Protein AF-A0A354HQ55-F1 (afdb_monomer)

Secondary structure (DSSP, 8-state):
-HHHHHHHHHTHHHHHHHHHHHHHHHHHT--HHHHHHHHHHHHHHHHHHHHHHHHHHHTT--HHHHHHHHHHHHHHHHHHHHHTT--HHHHHHHHHHHHHHHHHHHHHHHHHHHHHSTT-HHHHHHHHHHHHHHHHHIIIIIIBTTTB----TTTB-TTSSSB-S----TTTTTTTTTTS-HHHHHHHHHHHHHHHHHHHHHHHHHTT----HHHHHHHHHHHHHHHHTTSHHHHHHHT-SEEEHHHHHHHHHHHHHHHHHHHHHHHHHTT-S---THHHHHHHHHHHHHHHHHTSHHHHHHHTT-EEEHHHHHHHHHHHT-

pLDDT: mean 75.7, std 9.2, range [49.16, 93.88]

Solvent-accessible surface area (backbone atoms only — not comparable to full-atom values): 17220 Å² total; per-residue (Å²): 113,68,71,59,53,50,54,48,64,75,38,42,67,60,52,51,50,51,50,50,52,52,51,50,47,62,74,64,70,58,57,68,46,57,55,50,32,55,48,52,56,48,48,43,57,51,49,38,54,55,57,61,40,47,56,44,41,76,74,73,40,62,63,75,48,59,51,50,53,44,48,51,25,38,51,56,21,45,50,54,29,53,73,74,64,44,40,36,57,64,21,49,51,52,22,49,62,51,14,50,61,49,27,51,52,52,49,50,54,48,54,58,48,40,73,73,35,72,96,44,42,71,60,54,39,53,53,48,45,55,50,52,50,51,52,49,49,48,45,41,43,52,36,31,31,61,75,44,86,63,90,48,83,82,51,35,34,95,83,51,48,10,49,46,97,66,73,84,37,77,93,34,54,62,58,24,61,39,60,38,35,42,42,60,54,54,52,50,51,41,49,49,54,38,50,53,35,50,51,51,50,53,53,24,64,75,66,71,46,88,71,60,71,65,50,58,53,49,52,59,46,34,60,53,55,55,56,52,51,68,40,66,76,49,32,61,64,30,56,38,23,50,40,38,40,45,60,52,51,53,50,51,38,48,49,50,43,52,52,40,51,48,51,54,52,54,43,66,73,65,66,61,92,86,70,73,67,62,62,51,51,50,54,40,52,50,35,52,50,52,58,58,56,48,71,38,68,77,50,32,57,35,26,74,59,22,58,41,42,46,40,50,51,52,54,38,54,55,61,74,70,109

Radius of gyration: 25.46 Å; Cα contacts (8 Å, |Δi|>4): 274; chains: 1; bounding box: 72×55×58 Å

Sequence (322 aa):
MHKLKELVLNNKVVLLFGLLCIAAIYTAQNPLTFVAGELFTRIGRNGFMVLALLIPVLAGMGLNFGIVIGAIAAQIAVFWTVYWGYTGSEGFLLCLLLSTPIAIFFGWLVGRMFNKMKGAEMIAGLVLGYFADGLYQLFFLYIIGGIIPVYNERLIISGGIGVKNTIDLTGNLKYSLDNVPMLHIVKIVLAVLAVVSLIKIILGVVKKNPLGHRSWIVLGAAPIAYALTFVPAIKEYLSSDRLLLLHAVLSGLGAVIVWQSWLIVSNKIRRRKEYSLIRPLVYMAIAVGGCLLTYIKPVEKILLYVKIPVTTYLCIVALCLF

Foldseek 3Di:
DVVVVVVCVVCVVVVVVVVVVVVCCVVVVDPPLVVLQVVQQCCLVVLLLVLVLVVCVVVVADSLQLCLQLVLLLVVLLVVLVLVPAAALRSVVSSVVRSVVSSVVVVVVLVVVLVVVPPCNVVVSVVVSVVSVVVSQCCAQACDQPVPQRDDPQFADPVSGGGDPDRDCVRGYVCSLLQDQQLVVLLVVLVVLLVVLVVVVVVCVVVVNDDPPVSVVSNVVSVVVVVVCPPPVNVVQRRDQWHQLLVVLLVVLVVLLVVLVCVVVVCVVVVDPDDDNVVSVVSNVVSVVSVVVCPDVVNVVSSRSHTHRVSSVVSSVVSVVD

Structure (mmCIF, N/CA/C/O backbone):
data_AF-A0A354HQ55-F1
#
_entry.id   AF-A0A354HQ55-F1
#
loop_
_atom_site.group_PDB
_atom_site.id
_atom_site.type_symbol
_atom_site.label_atom_id
_atom_site.label_alt_id
_atom_site.label_comp_id
_atom_site.label_asym_id
_atom_site.label_entity_id
_atom_site.label_seq_id
_atom_site.pdbx_PDB_ins_code
_atom_site.Cartn_x
_atom_site.Cartn_y
_atom_site.Cartn_z
_atom_site.occupancy
_atom_site.B_iso_or_equiv
_atom_site.auth_seq_id
_atom_site.auth_comp_id
_atom_site.auth_asym_id
_atom_site.auth_atom_id
_atom_site.pdbx_PDB_model_num
ATOM 1 N N . MET A 1 1 ? 42.337 -6.583 19.547 1.00 55.41 1 MET A N 1
ATOM 2 C CA . MET A 1 1 ? 41.324 -6.660 20.628 1.00 55.41 1 MET A CA 1
ATOM 3 C C . MET A 1 1 ? 40.625 -5.327 20.917 1.00 55.41 1 MET A C 1
ATOM 5 O O . MET A 1 1 ? 39.422 -5.343 21.134 1.00 55.41 1 MET A O 1
ATOM 9 N N . HIS A 1 2 ? 41.322 -4.181 20.854 1.00 60.34 2 HIS A N 1
ATOM 10 C CA . HIS A 1 2 ? 40.736 -2.853 21.115 1.00 60.34 2 HIS A CA 1
ATOM 11 C C . HIS A 1 2 ? 39.592 -2.474 20.151 1.00 60.34 2 HIS A C 1
ATOM 13 O O . HIS A 1 2 ? 38.488 -2.194 20.600 1.00 60.34 2 HIS A O 1
ATOM 19 N N . LYS A 1 3 ? 39.802 -2.619 18.831 1.00 68.94 3 LYS A N 1
ATOM 20 C CA . LYS A 1 3 ? 38.778 -2.339 17.800 1.00 68.94 3 LYS A CA 1
ATOM 21 C C . LYS A 1 3 ? 37.499 -3.176 17.937 1.00 68.94 3 LYS A C 1
ATOM 23 O O . LYS A 1 3 ? 36.424 -2.713 17.588 1.00 68.94 3 LYS A O 1
ATOM 28 N N . LEU A 1 4 ? 37.606 -4.409 18.439 1.00 69.50 4 LEU A N 1
ATOM 29 C CA . LEU A 1 4 ? 36.466 -5.323 18.576 1.00 69.50 4 LEU A CA 1
ATOM 30 C C . LEU A 1 4 ? 35.615 -4.961 19.803 1.00 69.50 4 LEU A C 1
ATOM 32 O O . LEU A 1 4 ? 34.392 -4.946 19.716 1.00 69.50 4 LEU A O 1
ATOM 36 N N . LYS A 1 5 ? 36.261 -4.575 20.914 1.00 68.94 5 LYS A N 1
ATOM 37 C CA . LYS A 1 5 ? 35.583 -4.004 22.090 1.00 68.94 5 LYS A CA 1
ATOM 38 C C . LYS A 1 5 ? 34.894 -2.678 21.765 1.00 68.94 5 LYS A C 1
ATOM 40 O O . LYS A 1 5 ? 33.766 -2.466 22.189 1.00 68.94 5 LYS A O 1
ATOM 45 N N . GLU A 1 6 ? 35.548 -1.820 20.994 1.00 73.12 6 GLU A N 1
ATOM 46 C CA . GLU A 1 6 ? 35.025 -0.509 20.597 1.00 73.12 6 GLU A CA 1
ATOM 47 C C . GLU A 1 6 ? 33.812 -0.633 19.658 1.00 73.12 6 GLU A C 1
ATOM 49 O O . GLU A 1 6 ? 32.803 0.041 19.848 1.00 73.12 6 GLU A O 1
ATOM 54 N N . LEU A 1 7 ? 33.845 -1.585 18.718 1.00 72.19 7 LEU A N 1
ATOM 55 C CA . LEU A 1 7 ? 32.720 -1.880 17.826 1.00 72.19 7 LEU A CA 1
ATOM 56 C C . LEU A 1 7 ? 31.513 -2.477 18.575 1.00 72.19 7 LEU A C 1
ATOM 58 O O . LEU A 1 7 ? 30.370 -2.138 18.269 1.00 72.19 7 LEU A O 1
ATOM 62 N N . VAL A 1 8 ? 31.756 -3.313 19.591 1.00 73.75 8 VAL A N 1
ATOM 63 C CA . VAL A 1 8 ? 30.708 -3.865 20.470 1.00 73.75 8 VAL A CA 1
ATOM 64 C C . VAL A 1 8 ? 30.106 -2.789 21.381 1.00 73.75 8 VAL A C 1
ATOM 66 O O . VAL A 1 8 ? 28.888 -2.732 21.533 1.00 73.75 8 VAL A O 1
ATOM 69 N N . LEU A 1 9 ? 30.931 -1.909 21.956 1.00 74.00 9 LEU A N 1
ATOM 70 C CA . LEU A 1 9 ? 30.471 -0.825 22.833 1.00 74.00 9 LEU A CA 1
ATOM 71 C C . LEU A 1 9 ? 29.677 0.243 22.069 1.00 74.00 9 LEU A C 1
ATOM 73 O O . LEU A 1 9 ? 28.644 0.696 22.567 1.00 74.00 9 LEU A O 1
ATOM 77 N N . ASN A 1 10 ? 30.101 0.584 20.848 1.00 82.44 10 ASN A N 1
ATOM 78 C CA . ASN A 1 10 ? 29.403 1.553 20.000 1.00 82.44 10 ASN A CA 1
ATOM 79 C C . ASN A 1 10 ? 28.055 1.019 19.491 1.00 82.44 10 ASN A C 1
ATOM 81 O O . ASN A 1 10 ? 27.097 1.779 19.388 1.00 82.44 10 ASN A O 1
ATOM 85 N N . ASN A 1 11 ? 27.941 -0.294 19.257 1.00 86.62 11 ASN A N 1
ATOM 86 C CA . ASN A 1 11 ? 26.713 -0.929 18.762 1.00 86.62 11 ASN A CA 1
ATOM 87 C C . ASN A 1 11 ? 25.933 -1.696 19.842 1.00 86.62 11 ASN A C 1
ATOM 89 O O . ASN A 1 11 ? 25.118 -2.563 19.519 1.00 86.62 11 ASN A O 1
ATOM 93 N N . LYS A 1 12 ? 26.140 -1.371 21.124 1.00 86.50 12 LYS A N 1
ATOM 94 C CA . LYS A 1 12 ? 25.539 -2.090 22.262 1.00 86.50 12 LYS A CA 1
ATOM 95 C C . LYS A 1 12 ? 24.018 -2.250 22.163 1.00 86.50 12 LYS A C 1
ATOM 97 O O . LYS A 1 12 ? 23.502 -3.317 22.469 1.00 86.50 12 LYS A O 1
ATOM 102 N N . VAL A 1 13 ? 23.307 -1.222 21.690 1.00 86.62 13 VAL A N 1
ATOM 103 C CA . VAL A 1 13 ? 21.840 -1.243 21.556 1.00 86.62 13 VAL A CA 1
ATOM 104 C C . VAL A 1 13 ? 21.407 -2.203 20.450 1.00 86.62 13 VAL A C 1
ATOM 106 O O . VAL A 1 13 ? 20.494 -2.995 20.652 1.00 86.62 13 VAL A O 1
ATOM 109 N N . VAL A 1 14 ? 22.094 -2.183 19.306 1.00 87.56 14 VAL A N 1
ATOM 110 C CA . VAL A 1 14 ? 21.804 -3.074 18.172 1.00 87.56 14 VAL A CA 1
ATOM 111 C C . VAL A 1 14 ? 22.096 -4.526 18.544 1.00 87.56 14 VAL A C 1
ATOM 113 O O . VAL A 1 14 ? 21.302 -5.410 18.236 1.00 87.56 14 VAL A O 1
ATOM 116 N N . LEU A 1 15 ? 23.201 -4.774 19.253 1.00 85.50 15 LEU A N 1
ATOM 117 C CA . LEU A 1 15 ? 23.556 -6.106 19.743 1.00 85.50 15 LEU A CA 1
ATOM 118 C C . LEU A 1 15 ? 22.556 -6.625 20.779 1.00 85.50 15 LEU A C 1
ATOM 120 O O . LEU A 1 15 ? 22.123 -7.770 20.672 1.00 85.50 15 LEU A O 1
ATOM 124 N N . LEU A 1 16 ? 22.153 -5.786 21.739 1.00 89.12 16 LEU A N 1
ATOM 125 C CA . LEU A 1 16 ? 21.125 -6.129 22.725 1.00 89.12 16 LEU A CA 1
ATOM 126 C C . LEU A 1 16 ? 19.795 -6.458 22.036 1.00 89.12 16 LEU A C 1
ATOM 128 O O . LEU A 1 16 ? 19.179 -7.475 22.342 1.00 89.12 16 LEU A O 1
ATOM 132 N N . PHE A 1 17 ? 19.375 -5.626 21.080 1.00 89.06 17 PHE A N 1
ATOM 133 C CA . PHE A 1 17 ? 18.141 -5.838 20.330 1.00 89.06 17 PHE A CA 1
ATOM 134 C C . PHE A 1 17 ? 18.204 -7.120 19.493 1.00 89.06 17 PHE A C 1
ATOM 136 O O . PHE A 1 17 ? 17.270 -7.915 19.518 1.00 89.06 17 PHE A O 1
ATOM 143 N N . GLY A 1 18 ? 19.330 -7.376 18.821 1.00 87.44 18 GLY A N 1
ATOM 144 C CA . GLY A 1 18 ? 19.558 -8.616 18.079 1.00 87.44 18 GLY A CA 1
ATOM 145 C C . GLY A 1 18 ? 19.493 -9.857 18.972 1.00 87.44 18 GLY A C 1
ATOM 146 O O . GLY A 1 18 ? 18.817 -10.825 18.625 1.00 87.44 18 GLY A O 1
ATOM 147 N N . LEU A 1 19 ? 20.124 -9.812 20.149 1.00 88.94 19 LEU A N 1
ATOM 148 C CA . LEU A 1 19 ? 20.050 -10.885 21.147 1.00 88.94 19 LEU A CA 1
ATOM 149 C C . LEU A 1 19 ? 18.621 -11.111 21.643 1.00 88.94 19 LEU A C 1
ATOM 151 O O . LEU A 1 19 ? 18.179 -12.257 21.703 1.00 88.94 19 LEU A O 1
ATOM 155 N N . LEU A 1 20 ? 17.885 -10.039 21.945 1.00 89.50 20 LEU A N 1
ATOM 156 C CA . LEU A 1 20 ? 16.481 -10.121 22.348 1.00 89.50 20 LEU A CA 1
ATOM 157 C C . LEU A 1 20 ? 15.607 -10.726 21.248 1.00 89.50 20 LEU A C 1
ATOM 159 O O . LEU A 1 20 ? 14.769 -11.569 21.549 1.00 89.50 20 LEU A O 1
ATOM 163 N N . CYS A 1 21 ? 15.818 -10.361 19.981 1.00 85.75 21 CYS A N 1
ATOM 164 C CA . CYS A 1 21 ? 15.100 -10.967 18.862 1.00 85.75 21 CYS A CA 1
ATOM 165 C C . CYS A 1 21 ? 15.385 -12.469 18.750 1.00 85.75 21 CYS A C 1
ATOM 167 O O . CYS A 1 21 ? 14.449 -13.250 18.595 1.00 85.75 2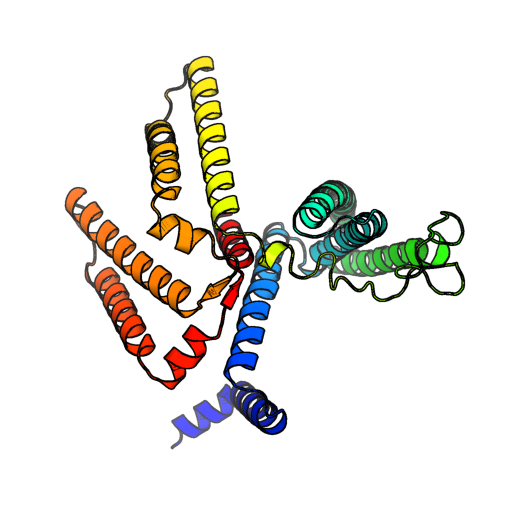1 CYS A O 1
ATOM 169 N N . ILE A 1 22 ? 16.650 -12.887 18.860 1.00 86.56 22 ILE A N 1
ATOM 170 C CA . ILE A 1 22 ? 17.028 -14.309 18.804 1.00 86.56 22 ILE A CA 1
ATOM 171 C C . ILE A 1 22 ? 16.404 -15.074 19.977 1.00 86.56 22 ILE A C 1
ATOM 173 O O . ILE A 1 22 ? 15.790 -16.120 19.765 1.00 86.56 22 ILE A O 1
ATOM 177 N N . ALA A 1 23 ? 16.501 -14.534 21.194 1.00 87.00 23 ALA A N 1
ATOM 178 C CA . ALA A 1 23 ? 15.904 -15.131 22.385 1.00 87.00 23 ALA A CA 1
ATOM 179 C C . ALA A 1 23 ? 14.374 -15.221 22.270 1.00 87.00 23 ALA A C 1
ATOM 181 O O . ALA A 1 23 ? 13.798 -16.260 22.573 1.00 87.00 23 ALA A O 1
ATOM 182 N N . ALA A 1 24 ? 13.710 -14.176 21.770 1.00 85.25 24 ALA A N 1
ATOM 183 C CA . ALA A 1 24 ? 12.266 -14.169 21.561 1.00 85.25 24 ALA A CA 1
ATOM 184 C C . ALA A 1 24 ? 11.827 -15.204 20.515 1.00 85.25 24 ALA A C 1
ATOM 186 O O . ALA A 1 24 ? 10.841 -15.902 20.735 1.00 85.25 24 ALA A O 1
ATOM 187 N N . ILE A 1 25 ? 12.561 -15.343 19.404 1.00 84.00 25 ILE A N 1
ATOM 188 C CA . ILE A 1 25 ? 12.272 -16.357 18.377 1.00 84.00 25 ILE A CA 1
ATOM 189 C C . ILE A 1 25 ? 12.441 -17.764 18.957 1.00 84.00 25 ILE A C 1
ATOM 191 O O . ILE A 1 25 ? 11.588 -18.622 18.734 1.00 84.00 25 ILE A O 1
ATOM 195 N N . TYR A 1 26 ? 13.505 -17.985 19.732 1.00 83.94 26 TYR A N 1
ATOM 196 C CA . TYR A 1 26 ? 13.766 -19.267 20.379 1.00 83.94 26 TYR A CA 1
ATOM 197 C C . TYR A 1 26 ? 12.672 -19.634 21.393 1.00 83.94 26 TYR A C 1
ATOM 199 O O . TYR A 1 26 ? 12.140 -20.743 21.356 1.00 83.94 26 TYR A O 1
ATOM 207 N N . THR A 1 27 ? 12.272 -18.697 22.254 1.00 86.38 27 THR A N 1
ATOM 208 C CA . THR A 1 27 ? 11.220 -18.922 23.258 1.00 86.38 27 THR A CA 1
ATOM 209 C C . THR A 1 27 ? 9.838 -19.084 22.624 1.00 86.38 27 THR A C 1
ATOM 211 O O . THR A 1 27 ? 9.041 -19.887 23.098 1.00 86.38 27 THR A O 1
ATOM 214 N N . ALA A 1 28 ? 9.547 -18.366 21.534 1.00 80.88 28 ALA A N 1
ATOM 215 C CA . ALA A 1 28 ? 8.254 -18.438 20.855 1.00 80.88 28 ALA A CA 1
ATOM 216 C C . ALA A 1 28 ? 8.047 -19.728 20.039 1.00 80.88 28 ALA A C 1
ATOM 218 O O . ALA A 1 28 ? 6.927 -19.964 19.597 1.00 80.88 28 ALA A O 1
ATOM 219 N N . GLN A 1 29 ? 9.100 -20.531 19.803 1.00 80.94 29 GLN A N 1
ATOM 220 C CA . GLN A 1 29 ? 9.064 -21.787 19.026 1.00 80.94 29 GLN A CA 1
ATOM 221 C C . GLN A 1 29 ? 8.439 -21.649 17.620 1.00 80.94 29 GLN A C 1
ATOM 223 O O . GLN A 1 29 ? 8.059 -22.629 16.982 1.00 80.94 29 GLN A O 1
ATOM 228 N N . ASN A 1 30 ? 8.350 -20.421 17.106 1.00 75.38 30 ASN A N 1
ATOM 229 C CA . ASN A 1 30 ? 7.764 -20.148 15.805 1.00 75.38 30 ASN A CA 1
ATOM 230 C C . ASN A 1 30 ? 8.772 -20.476 14.697 1.00 75.38 30 ASN A C 1
ATOM 232 O O . ASN A 1 30 ? 9.950 -20.119 14.810 1.00 75.38 30 ASN A O 1
ATOM 236 N N . PRO A 1 31 ? 8.340 -21.089 13.582 1.00 80.38 31 PRO A N 1
ATOM 237 C CA . PRO A 1 31 ? 9.239 -21.349 12.471 1.00 80.38 31 PRO A CA 1
ATOM 238 C C . PRO A 1 31 ? 9.770 -20.026 11.902 1.00 80.38 31 PRO A C 1
ATOM 240 O O . PRO A 1 31 ? 9.014 -19.083 11.664 1.00 80.38 31 PRO A O 1
ATOM 243 N N . LEU A 1 32 ? 11.078 -19.965 11.627 1.00 76.25 32 LEU A N 1
ATOM 244 C CA . LEU A 1 32 ? 11.748 -18.788 11.043 1.00 76.25 32 LEU A CA 1
ATOM 245 C C . LEU A 1 32 ? 11.065 -18.290 9.759 1.00 76.25 32 LEU A C 1
ATOM 247 O O . LEU A 1 32 ? 11.059 -17.095 9.476 1.00 76.25 32 LEU A O 1
ATOM 251 N N . THR A 1 33 ? 10.449 -19.198 9.003 1.00 76.62 33 THR A N 1
ATOM 252 C CA . THR A 1 33 ? 9.692 -18.882 7.791 1.00 76.62 33 THR A CA 1
ATOM 253 C C . THR A 1 33 ? 8.420 -18.072 8.075 1.00 76.62 33 THR A C 1
ATOM 255 O O . THR A 1 33 ? 8.079 -17.184 7.294 1.00 76.62 33 THR A O 1
ATOM 258 N N . PHE A 1 34 ? 7.749 -18.309 9.209 1.00 76.75 34 PHE A N 1
ATOM 259 C CA . PHE A 1 34 ? 6.598 -17.519 9.658 1.00 76.75 34 PHE A CA 1
ATOM 260 C C . PHE A 1 34 ? 7.025 -16.120 10.110 1.00 76.75 34 PHE A C 1
ATOM 262 O O . PHE A 1 34 ? 6.438 -15.129 9.678 1.00 76.75 34 PHE A O 1
ATOM 269 N N . VAL A 1 35 ? 8.094 -16.035 10.910 1.00 79.88 35 VAL A N 1
ATOM 270 C CA . VAL A 1 35 ? 8.649 -14.752 11.374 1.00 79.88 35 VAL A CA 1
ATOM 271 C C . VAL A 1 35 ? 9.071 -13.891 10.184 1.00 79.88 35 VAL A C 1
ATOM 273 O O . VAL A 1 35 ? 8.701 -12.722 10.113 1.00 79.88 35 VAL A O 1
ATOM 276 N N . ALA A 1 36 ? 9.781 -14.470 9.211 1.00 77.25 36 ALA A N 1
ATOM 277 C CA . ALA A 1 36 ? 10.144 -13.773 7.982 1.00 77.25 36 ALA A CA 1
ATOM 278 C C . ALA A 1 36 ? 8.903 -13.280 7.218 1.00 77.25 36 ALA A C 1
ATOM 280 O O . ALA A 1 36 ? 8.867 -12.123 6.805 1.00 77.25 36 ALA A O 1
ATOM 281 N N . GLY A 1 37 ? 7.864 -14.111 7.082 1.00 77.56 37 GLY A N 1
ATOM 282 C CA . GLY A 1 37 ? 6.614 -13.726 6.421 1.00 77.56 37 GLY A CA 1
ATOM 283 C C . GLY A 1 37 ? 5.950 -12.498 7.050 1.00 77.56 37 GLY A C 1
ATOM 284 O O . GLY A 1 37 ? 5.644 -11.535 6.348 1.00 77.56 37 GLY A O 1
ATOM 285 N N . GLU A 1 38 ? 5.792 -12.499 8.373 1.00 80.38 38 GLU A N 1
ATOM 286 C CA . GLU A 1 38 ? 5.254 -11.360 9.129 1.00 80.38 38 GLU A CA 1
ATOM 287 C C . GLU A 1 38 ? 6.144 -10.113 9.042 1.00 80.38 38 GLU A C 1
ATOM 289 O O . GLU A 1 38 ? 5.641 -8.992 8.956 1.00 80.38 38 GLU A O 1
ATOM 294 N N . LEU A 1 39 ? 7.469 -10.278 9.037 1.00 83.25 39 LEU A N 1
ATOM 295 C CA . LEU A 1 39 ? 8.391 -9.154 8.883 1.00 83.25 39 LEU A CA 1
ATOM 296 C C . LEU A 1 39 ? 8.223 -8.477 7.520 1.00 83.25 39 LEU A C 1
ATOM 298 O O . LEU A 1 39 ? 8.099 -7.254 7.467 1.00 83.25 39 LEU A O 1
ATOM 302 N N . PHE A 1 40 ? 8.168 -9.241 6.425 1.00 79.44 40 PHE A N 1
ATOM 303 C CA . PHE A 1 40 ? 8.015 -8.666 5.086 1.00 79.44 40 PHE A CA 1
ATOM 304 C C . PHE A 1 40 ? 6.656 -7.981 4.893 1.00 79.44 40 PHE A C 1
ATOM 306 O O . PHE A 1 40 ? 6.611 -6.868 4.369 1.00 79.44 40 PHE A O 1
ATOM 313 N N . THR A 1 41 ? 5.555 -8.566 5.376 1.00 77.19 41 THR A N 1
ATOM 314 C CA . THR A 1 41 ? 4.237 -7.905 5.298 1.00 77.19 41 THR A CA 1
ATOM 315 C C . THR A 1 41 ? 4.200 -6.604 6.106 1.00 77.19 41 THR A C 1
ATOM 317 O O . THR A 1 41 ? 3.647 -5.600 5.646 1.00 77.19 41 THR A O 1
ATOM 320 N N . ARG A 1 42 ? 4.843 -6.570 7.281 1.00 82.19 42 ARG A N 1
ATOM 321 C CA . ARG A 1 42 ? 4.964 -5.357 8.108 1.00 82.19 42 ARG A CA 1
ATOM 322 C C . ARG A 1 42 ? 5.853 -4.301 7.471 1.00 82.19 42 ARG A C 1
ATOM 324 O O . ARG A 1 42 ? 5.486 -3.131 7.503 1.00 82.19 42 ARG A O 1
ATOM 331 N N . ILE A 1 43 ? 6.978 -4.691 6.872 1.00 83.38 43 ILE A N 1
ATOM 332 C CA . ILE A 1 43 ? 7.855 -3.767 6.139 1.00 83.38 43 ILE A CA 1
ATOM 333 C C . ILE A 1 43 ? 7.094 -3.123 4.981 1.00 83.38 43 ILE A C 1
ATOM 335 O O . ILE A 1 43 ? 7.176 -1.909 4.824 1.00 83.38 43 ILE A O 1
ATOM 339 N N . GLY A 1 44 ? 6.313 -3.892 4.215 1.00 78.69 44 GLY A N 1
ATOM 340 C CA . GLY A 1 44 ? 5.470 -3.335 3.155 1.00 78.69 44 GLY A CA 1
ATOM 341 C C . GLY A 1 44 ? 4.466 -2.308 3.693 1.00 78.69 44 GLY A C 1
ATOM 342 O O . GLY A 1 44 ? 4.450 -1.156 3.264 1.00 78.69 44 GLY A O 1
ATOM 343 N N . ARG A 1 45 ? 3.664 -2.686 4.694 1.00 80.00 45 ARG A N 1
ATOM 344 C CA . ARG A 1 45 ? 2.629 -1.799 5.258 1.00 80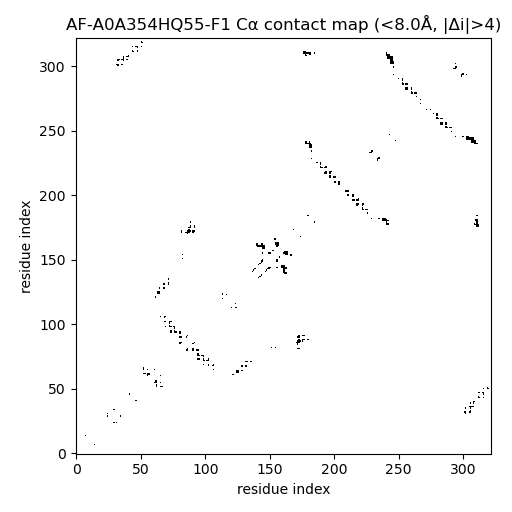.00 45 ARG A CA 1
ATOM 345 C C . ARG A 1 45 ? 3.204 -0.542 5.920 1.00 80.00 45 ARG A C 1
ATO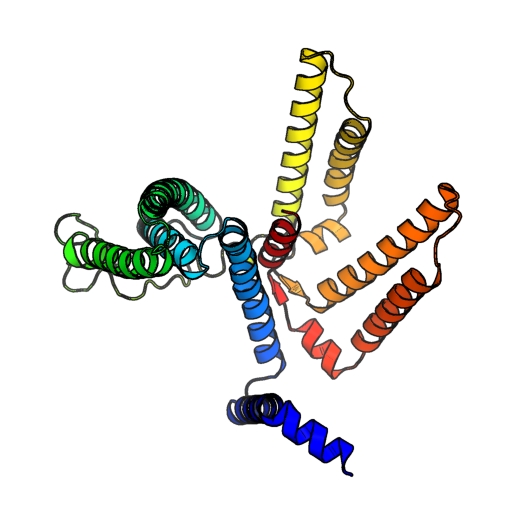M 347 O O . ARG A 1 45 ? 2.735 0.561 5.650 1.00 80.00 45 ARG A O 1
ATOM 354 N N . ASN A 1 46 ? 4.226 -0.699 6.760 1.00 86.06 46 ASN A N 1
ATOM 355 C CA . ASN A 1 46 ? 4.851 0.420 7.466 1.00 86.06 46 ASN A CA 1
ATOM 356 C C . ASN A 1 46 ? 5.687 1.280 6.516 1.00 86.06 46 ASN A C 1
ATOM 358 O O . ASN A 1 46 ? 5.681 2.498 6.640 1.00 86.06 46 ASN A O 1
ATOM 362 N N . GLY A 1 47 ? 6.367 0.669 5.543 1.00 84.94 47 GLY A N 1
ATOM 363 C CA . GLY A 1 47 ? 7.116 1.387 4.515 1.00 84.94 47 GLY A CA 1
ATOM 364 C C . GLY A 1 47 ? 6.208 2.286 3.680 1.00 84.94 47 GLY A C 1
ATOM 365 O O . GLY A 1 47 ? 6.524 3.457 3.492 1.00 84.94 47 GLY A O 1
ATOM 366 N N . PHE A 1 48 ? 5.041 1.782 3.264 1.00 84.38 48 PHE A N 1
ATOM 367 C CA . PHE A 1 48 ? 4.035 2.595 2.575 1.00 84.38 48 PHE A CA 1
ATOM 368 C C . PHE A 1 48 ? 3.573 3.783 3.429 1.00 84.38 48 PHE A C 1
ATOM 370 O O . PHE A 1 48 ? 3.565 4.914 2.947 1.00 84.38 48 PHE A O 1
ATOM 377 N N . MET A 1 49 ? 3.250 3.546 4.706 1.00 84.44 49 MET A N 1
ATOM 378 C CA . MET A 1 49 ? 2.853 4.611 5.632 1.00 84.44 49 MET A CA 1
ATOM 379 C C . MET A 1 49 ? 3.953 5.671 5.784 1.00 84.44 49 MET A C 1
ATOM 381 O O . MET A 1 49 ? 3.672 6.859 5.677 1.00 84.44 49 MET A O 1
ATOM 385 N N . VAL A 1 50 ? 5.207 5.260 5.984 1.00 86.31 50 VAL A N 1
ATOM 386 C CA . VAL A 1 50 ? 6.343 6.182 6.143 1.00 86.31 50 VAL A CA 1
ATOM 387 C C . VAL A 1 50 ? 6.569 7.018 4.883 1.00 86.31 50 VAL A C 1
ATOM 389 O O . VAL A 1 50 ? 6.768 8.226 4.988 1.00 86.31 50 VAL A O 1
ATOM 392 N N . LEU A 1 51 ? 6.497 6.415 3.695 1.00 86.56 51 LEU A N 1
ATOM 393 C CA . LEU A 1 51 ? 6.656 7.145 2.434 1.00 86.56 51 LEU A CA 1
ATOM 394 C C . LEU A 1 51 ? 5.512 8.130 2.191 1.00 86.56 51 LEU A C 1
ATOM 396 O O . LEU A 1 51 ? 5.763 9.267 1.799 1.00 86.56 51 LEU A O 1
ATOM 400 N N . ALA A 1 52 ? 4.270 7.737 2.486 1.00 83.38 52 ALA A N 1
ATOM 401 C CA . ALA A 1 52 ? 3.123 8.640 2.398 1.00 83.38 52 ALA A CA 1
ATOM 402 C C . ALA A 1 52 ? 3.281 9.860 3.325 1.00 83.38 52 ALA A C 1
ATOM 404 O O . ALA A 1 52 ? 2.824 10.955 3.000 1.00 83.38 52 ALA A O 1
ATOM 405 N N . LEU A 1 53 ? 3.977 9.694 4.453 1.00 84.75 53 LEU A N 1
ATOM 406 C CA . LEU A 1 53 ? 4.236 10.763 5.412 1.00 84.75 53 LEU A CA 1
ATOM 407 C C . LEU A 1 53 ? 5.342 11.737 5.010 1.00 84.75 53 LEU A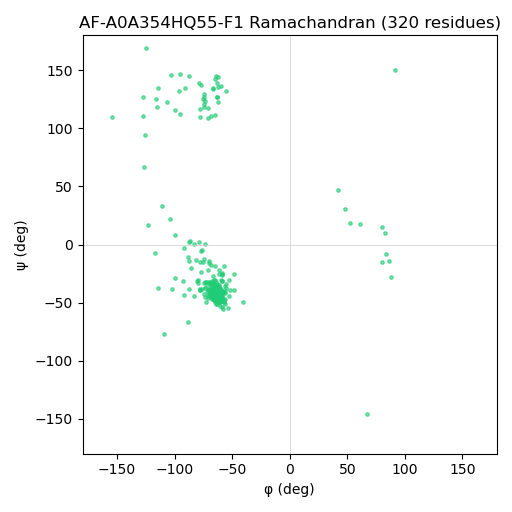 C 1
ATOM 409 O O . LEU A 1 53 ? 5.391 12.842 5.552 1.00 84.75 53 LEU A O 1
ATOM 413 N N . LEU A 1 54 ? 6.177 11.393 4.030 1.00 84.44 54 LEU A N 1
ATOM 414 C CA . LEU A 1 54 ? 7.135 12.346 3.470 1.00 84.44 54 LEU A CA 1
ATOM 415 C C . LEU A 1 54 ? 6.432 13.494 2.736 1.00 84.44 54 LEU A C 1
ATOM 417 O O . LEU A 1 54 ? 6.937 14.613 2.761 1.00 84.44 54 LEU A O 1
ATOM 421 N N . ILE A 1 55 ? 5.257 13.256 2.140 1.00 82.12 55 ILE A N 1
ATOM 422 C CA . ILE A 1 55 ? 4.511 14.282 1.395 1.00 82.12 55 ILE A CA 1
ATOM 423 C C . ILE A 1 55 ? 4.126 15.467 2.312 1.00 82.12 55 ILE A C 1
ATOM 425 O O . ILE A 1 55 ? 4.495 16.598 1.988 1.00 82.12 55 ILE A O 1
ATOM 429 N N . PRO A 1 56 ? 3.472 15.262 3.479 1.00 77.75 56 PRO A N 1
ATOM 430 C CA . PRO A 1 56 ? 3.247 16.330 4.455 1.00 77.75 56 PRO A CA 1
ATOM 431 C C . PRO A 1 56 ? 4.524 17.031 4.933 1.00 77.75 56 PRO A C 1
ATOM 433 O O . PRO A 1 56 ? 4.528 18.253 5.063 1.00 77.75 56 PRO A O 1
ATOM 436 N N . VAL A 1 57 ? 5.610 16.283 5.167 1.00 81.12 57 VAL A N 1
ATOM 437 C CA . VAL A 1 57 ? 6.883 16.859 5.641 1.00 81.12 57 VAL A CA 1
ATOM 438 C C . VAL A 1 57 ? 7.490 17.797 4.610 1.00 81.12 57 VAL A C 1
ATOM 440 O O . VAL A 1 57 ? 7.911 18.898 4.957 1.00 81.12 57 VAL A O 1
ATOM 443 N N . LEU A 1 58 ? 7.497 17.395 3.339 1.00 80.12 58 LEU A N 1
ATOM 444 C CA . LEU A 1 58 ? 7.970 18.237 2.240 1.00 80.12 58 LEU A CA 1
ATOM 445 C C . LEU A 1 58 ? 7.091 19.479 2.052 1.00 80.12 58 LEU A C 1
ATOM 447 O O . LEU A 1 58 ? 7.596 20.533 1.675 1.00 80.12 58 LEU A O 1
ATOM 451 N N . ALA A 1 59 ? 5.799 19.383 2.370 1.00 75.62 59 ALA A N 1
ATOM 452 C CA . ALA A 1 59 ? 4.888 20.525 2.396 1.00 75.62 59 ALA A CA 1
ATOM 453 C C . ALA A 1 59 ? 5.100 21.463 3.607 1.00 75.62 59 ALA A C 1
ATOM 455 O O . ALA A 1 59 ? 4.385 22.455 3.735 1.00 75.62 59 ALA A O 1
ATOM 456 N N . GLY A 1 60 ? 6.065 21.174 4.490 1.00 68.75 60 GLY A N 1
ATOM 457 C CA . GLY A 1 60 ? 6.369 21.979 5.677 1.00 68.75 60 GLY A CA 1
ATOM 458 C C . GLY A 1 60 ? 5.465 21.697 6.880 1.00 68.75 60 GLY A C 1
ATOM 459 O O . GLY A 1 60 ? 5.516 22.431 7.861 1.00 68.75 60 GLY A O 1
ATOM 460 N N . MET A 1 61 ? 4.648 20.640 6.830 1.00 71.44 61 MET A N 1
ATOM 461 C CA . MET A 1 61 ? 3.773 20.216 7.925 1.00 71.44 61 MET A CA 1
ATOM 462 C C . MET A 1 61 ? 4.446 19.118 8.767 1.00 71.44 61 MET A C 1
ATOM 464 O O . MET A 1 61 ? 5.171 18.268 8.256 1.00 71.44 61 MET A O 1
ATOM 468 N N . GLY A 1 62 ? 4.178 19.083 10.075 1.00 68.38 62 GLY A N 1
ATOM 469 C CA . GLY A 1 62 ? 4.625 17.985 10.937 1.00 68.38 62 GLY A CA 1
ATOM 470 C C . GLY A 1 62 ? 3.987 16.631 10.583 1.00 68.38 62 GLY A C 1
ATOM 471 O O . GLY A 1 62 ? 2.794 16.550 10.288 1.00 68.38 62 GLY A O 1
ATOM 472 N N . LEU A 1 63 ? 4.779 15.554 10.692 1.00 71.75 63 LEU A N 1
ATOM 473 C CA . LEU A 1 63 ? 4.380 14.156 10.432 1.00 71.75 63 LEU A CA 1
ATOM 474 C C . LEU A 1 63 ? 3.067 13.757 11.125 1.00 71.75 63 LEU A C 1
ATOM 476 O O . LEU A 1 63 ? 2.233 13.060 10.553 1.00 71.75 63 LEU A O 1
ATOM 480 N N . ASN A 1 64 ? 2.878 14.227 12.357 1.00 72.94 64 ASN A N 1
ATOM 481 C CA . ASN A 1 64 ? 1.770 13.819 13.216 1.00 72.94 64 ASN A CA 1
ATOM 482 C C . ASN A 1 64 ? 0.420 14.435 12.811 1.00 72.94 64 ASN A C 1
ATOM 484 O O . ASN A 1 64 ? -0.616 13.952 13.256 1.00 72.94 64 ASN A O 1
ATOM 488 N N . PHE A 1 65 ? 0.401 15.468 11.962 1.00 71.38 65 PHE A N 1
ATOM 489 C CA . PHE A 1 65 ? -0.838 16.180 11.620 1.00 71.38 65 PHE A CA 1
ATOM 490 C C . PHE A 1 65 ? -1.582 15.540 10.454 1.00 71.38 65 PHE A C 1
ATOM 492 O O . PHE A 1 65 ? -2.804 15.421 10.498 1.00 71.38 65 PHE A O 1
ATOM 499 N N . GLY A 1 66 ? -0.850 15.058 9.447 1.00 69.69 66 GLY A N 1
ATOM 500 C CA . GLY A 1 66 ? -1.449 14.368 8.303 1.00 69.69 66 GLY A CA 1
ATOM 501 C C . GLY A 1 66 ? -2.081 13.024 8.680 1.00 69.69 66 GLY A C 1
ATOM 502 O O . GLY A 1 66 ? -3.145 12.682 8.164 1.00 69.69 66 GLY A O 1
ATOM 503 N N . ILE A 1 67 ? -1.462 12.284 9.612 1.00 81.69 67 ILE A N 1
ATOM 504 C CA . ILE A 1 67 ? -1.929 10.943 10.006 1.00 81.69 67 ILE A CA 1
ATOM 505 C C . ILE A 1 67 ? -3.310 11.013 10.639 1.00 81.69 67 ILE A C 1
ATOM 507 O O . ILE A 1 67 ? -4.191 10.266 10.231 1.00 81.69 67 ILE A O 1
ATOM 511 N N . VAL A 1 68 ? -3.500 11.881 11.635 1.00 79.69 68 VAL A N 1
ATOM 512 C CA . VAL A 1 68 ? -4.701 11.843 12.482 1.00 79.69 68 VAL A CA 1
ATOM 513 C C . VAL A 1 68 ? -5.960 12.123 11.661 1.00 79.69 68 VAL A C 1
ATOM 515 O O . VAL A 1 68 ? -6.921 11.365 11.726 1.00 79.69 68 VAL A O 1
ATOM 518 N N . ILE A 1 69 ? -5.935 13.149 10.810 1.00 81.31 69 ILE A N 1
ATOM 519 C CA . ILE A 1 69 ? -7.094 13.536 9.992 1.00 81.31 69 ILE A CA 1
ATOM 520 C C . ILE A 1 69 ? -7.398 12.478 8.931 1.00 81.31 69 ILE A C 1
ATOM 522 O O . ILE A 1 69 ? -8.557 12.111 8.734 1.00 81.31 69 ILE A O 1
ATOM 526 N N . GLY A 1 70 ? -6.357 11.971 8.261 1.00 86.12 70 GLY A N 1
ATOM 527 C CA . GLY A 1 70 ? -6.502 10.911 7.268 1.00 86.12 70 GLY A CA 1
ATOM 528 C C . GLY A 1 70 ? -7.021 9.613 7.886 1.00 86.12 70 GLY A C 1
ATOM 529 O O . GLY A 1 70 ? -7.905 8.974 7.318 1.00 86.12 70 GLY A O 1
ATOM 530 N N . ALA A 1 71 ? -6.528 9.253 9.073 1.00 86.69 71 ALA A N 1
ATOM 531 C CA . ALA A 1 71 ? -6.963 8.071 9.807 1.00 86.69 71 ALA A CA 1
ATOM 532 C C . ALA A 1 71 ? -8.425 8.183 10.247 1.00 86.69 71 ALA A C 1
ATOM 534 O O . ALA A 1 71 ? -9.177 7.236 10.039 1.00 86.69 71 ALA A O 1
ATOM 535 N N . ILE A 1 72 ? -8.853 9.336 10.769 1.00 88.06 72 ILE A N 1
ATOM 536 C CA . ILE A 1 72 ? -10.251 9.572 11.158 1.00 88.06 72 ILE A CA 1
ATOM 537 C C . ILE A 1 72 ? -11.174 9.498 9.934 1.00 88.06 72 ILE A C 1
ATOM 539 O O . ILE A 1 72 ? -12.196 8.812 9.967 1.00 88.06 72 ILE A O 1
ATOM 543 N N . ALA A 1 73 ? -10.798 10.135 8.819 1.00 90.06 73 ALA A N 1
ATOM 544 C CA . ALA A 1 73 ? -11.562 10.056 7.573 1.00 90.06 73 ALA A CA 1
ATOM 545 C C . ALA A 1 73 ? -11.676 8.608 7.057 1.00 90.06 73 ALA A C 1
ATOM 547 O O . ALA A 1 73 ? -12.755 8.171 6.648 1.00 90.06 73 ALA A O 1
ATOM 548 N N . ALA A 1 74 ? -10.579 7.848 7.113 1.00 90.19 74 ALA A N 1
ATOM 549 C CA . ALA A 1 74 ? -10.562 6.440 6.739 1.00 90.19 74 ALA A CA 1
ATOM 550 C C . ALA A 1 74 ? -11.414 5.579 7.685 1.00 90.19 74 ALA A C 1
ATOM 552 O O . ALA A 1 74 ? -12.169 4.738 7.211 1.00 90.19 74 ALA A O 1
ATOM 553 N N . GLN A 1 75 ? -11.353 5.801 8.999 1.00 89.19 75 GLN A N 1
ATOM 554 C CA . GLN A 1 75 ? -12.154 5.069 9.986 1.00 89.19 75 GLN A CA 1
ATOM 555 C C . GLN A 1 75 ? -13.656 5.283 9.777 1.00 89.19 75 GLN A C 1
ATOM 557 O O . GLN A 1 75 ? -14.413 4.310 9.780 1.00 89.19 75 GLN A O 1
ATOM 562 N N . ILE A 1 76 ? -14.077 6.524 9.506 1.00 89.12 76 ILE A N 1
ATOM 563 C CA . ILE A 1 76 ? -15.470 6.838 9.158 1.00 89.12 76 ILE A CA 1
ATOM 564 C C . ILE A 1 76 ? -15.894 6.063 7.905 1.00 89.12 76 ILE A C 1
ATOM 566 O O . ILE A 1 76 ? -16.937 5.409 7.901 1.00 89.12 76 ILE A O 1
ATOM 570 N N . ALA A 1 77 ? -15.078 6.095 6.850 1.00 91.25 77 ALA A N 1
ATOM 571 C CA . ALA A 1 77 ? -15.376 5.394 5.605 1.00 91.25 77 ALA A CA 1
ATOM 572 C C . ALA A 1 77 ? -15.434 3.865 5.781 1.00 91.25 77 ALA A C 1
ATOM 574 O O . ALA A 1 77 ? -16.351 3.226 5.261 1.00 91.25 77 ALA A O 1
ATOM 575 N N . VAL A 1 78 ? -14.498 3.278 6.538 1.00 89.00 78 VAL A N 1
ATOM 576 C CA . VAL A 1 78 ? -14.476 1.838 6.842 1.00 89.00 78 VAL A CA 1
ATOM 577 C C . VAL A 1 78 ? -15.742 1.432 7.586 1.00 89.00 78 VAL A C 1
ATOM 579 O O . VAL A 1 78 ? -16.354 0.433 7.215 1.00 89.00 78 VAL A O 1
ATOM 582 N N . PHE A 1 79 ? -16.167 2.203 8.589 1.00 87.69 79 PHE A N 1
ATOM 583 C CA . PHE A 1 79 ? -17.384 1.899 9.338 1.00 87.69 79 PHE A CA 1
ATOM 584 C C . PHE A 1 79 ? -18.606 1.790 8.423 1.00 87.69 79 PHE A C 1
ATOM 586 O O . PHE A 1 79 ? -19.299 0.775 8.457 1.00 87.69 79 PHE A O 1
ATOM 593 N N . TRP A 1 80 ? -18.840 2.790 7.568 1.00 87.75 80 TRP A N 1
ATOM 594 C CA . TRP A 1 80 ? -19.990 2.788 6.658 1.00 87.75 80 TRP A CA 1
ATOM 595 C C . TRP A 1 80 ? -19.906 1.679 5.611 1.00 87.75 80 TRP A C 1
ATOM 597 O O . TRP A 1 80 ? -20.898 1.005 5.348 1.00 87.75 80 TRP A O 1
ATOM 607 N N . THR A 1 81 ? -18.711 1.428 5.077 1.00 88.38 81 THR A N 1
ATOM 608 C CA . THR A 1 81 ? -18.469 0.336 4.123 1.00 88.38 81 THR A CA 1
ATOM 609 C C . THR A 1 81 ? -18.828 -1.023 4.731 1.00 88.38 81 THR A C 1
ATOM 611 O O . THR A 1 81 ? -19.528 -1.817 4.103 1.00 88.38 81 THR A O 1
ATOM 614 N N . VAL A 1 82 ? -18.379 -1.279 5.967 1.00 86.50 82 VAL A N 1
ATOM 615 C CA . VAL A 1 82 ? -18.667 -2.529 6.688 1.00 86.50 82 VAL A CA 1
ATOM 616 C C . VAL A 1 82 ? -20.135 -2.598 7.101 1.00 86.50 82 VAL A C 1
ATOM 618 O O . VAL A 1 82 ? -20.739 -3.664 7.006 1.00 86.50 82 VAL A O 1
ATOM 621 N N . TYR A 1 83 ? -20.730 -1.479 7.521 1.00 85.12 83 TYR A N 1
ATOM 622 C CA . TYR A 1 83 ? -22.146 -1.416 7.880 1.00 85.12 83 TYR A CA 1
ATOM 623 C C . TYR A 1 83 ? -23.059 -1.753 6.695 1.00 85.12 83 TYR A C 1
ATOM 625 O O . TYR A 1 83 ? -24.015 -2.506 6.862 1.00 85.12 83 TYR A O 1
ATOM 633 N N . TRP A 1 84 ? -22.735 -1.266 5.495 1.00 85.38 84 TRP A N 1
ATOM 634 C CA . TRP A 1 84 ? -23.462 -1.592 4.264 1.00 85.38 84 TRP A CA 1
ATOM 635 C C . TRP A 1 84 ? -23.157 -2.991 3.709 1.00 85.38 84 TRP A C 1
ATOM 637 O O . TRP A 1 84 ? -23.784 -3.409 2.741 1.00 85.38 84 TRP A O 1
ATOM 647 N N . GLY A 1 85 ? -22.218 -3.725 4.313 1.00 83.88 85 GLY A N 1
ATOM 648 C CA . GLY A 1 85 ? -21.907 -5.105 3.942 1.00 83.88 85 GLY A CA 1
ATOM 649 C C . GLY A 1 85 ? -21.011 -5.257 2.711 1.00 83.88 85 GLY A C 1
ATOM 650 O O . GLY A 1 85 ? -20.903 -6.363 2.182 1.00 83.88 85 GLY A O 1
ATOM 651 N N . TYR A 1 86 ? -20.342 -4.193 2.253 1.00 83.94 86 TYR A N 1
ATOM 652 C CA . TYR A 1 86 ? -19.375 -4.309 1.162 1.00 83.94 86 TYR A CA 1
ATOM 653 C C . TYR A 1 86 ? -18.084 -4.970 1.655 1.00 83.94 86 TYR A C 1
ATOM 655 O O . TYR A 1 86 ? -17.482 -4.553 2.649 1.00 83.94 86 TYR A O 1
ATOM 663 N N . THR A 1 87 ? -17.633 -5.992 0.930 1.00 83.75 87 THR A N 1
ATOM 664 C CA . THR A 1 87 ? -16.451 -6.793 1.276 1.00 83.75 87 THR A CA 1
ATOM 665 C C . THR A 1 87 ? -15.441 -6.830 0.126 1.00 83.75 87 THR A C 1
ATOM 667 O O . THR A 1 87 ? -15.706 -6.366 -0.985 1.00 83.75 87 THR A O 1
ATOM 670 N N . GLY A 1 88 ? -14.236 -7.329 0.402 1.00 81.06 88 GLY A N 1
ATOM 671 C CA . GLY A 1 88 ? -13.195 -7.537 -0.601 1.00 81.06 88 GLY A CA 1
ATOM 672 C C . GLY A 1 88 ? -12.635 -6.244 -1.203 1.00 81.06 88 GLY A C 1
ATOM 673 O O . GLY A 1 88 ? -12.472 -5.230 -0.515 1.00 81.06 88 GLY A O 1
ATOM 674 N N . SER A 1 89 ? -12.278 -6.306 -2.487 1.00 78.00 89 SER A N 1
ATOM 675 C CA . SER A 1 89 ? -11.694 -5.198 -3.257 1.00 78.00 89 SER A CA 1
ATOM 676 C C . SER A 1 89 ? -12.704 -4.089 -3.566 1.00 78.00 89 SER A C 1
ATOM 678 O O . SER A 1 89 ? -12.331 -2.916 -3.579 1.00 78.00 89 SER A O 1
ATOM 680 N N . GLU A 1 90 ? -13.979 -4.435 -3.753 1.00 81.75 90 GLU A N 1
ATOM 681 C CA . GLU A 1 90 ? -15.067 -3.476 -3.977 1.00 81.75 90 GLU A CA 1
ATOM 682 C C . GLU A 1 90 ? -15.305 -2.614 -2.736 1.00 81.75 90 GLU A C 1
ATOM 684 O O . GLU A 1 90 ? -15.321 -1.386 -2.831 1.00 81.75 90 GLU A O 1
ATOM 689 N N . GLY A 1 91 ? -15.373 -3.238 -1.554 1.00 84.12 91 GLY A N 1
ATOM 690 C CA . GLY A 1 91 ? -15.447 -2.507 -0.289 1.00 84.12 91 GLY A CA 1
ATOM 691 C C . GLY A 1 91 ? -14.228 -1.609 -0.061 1.00 84.12 91 GLY A C 1
ATOM 692 O O . GLY A 1 91 ? -14.369 -0.470 0.379 1.00 84.12 91 GLY A O 1
ATOM 693 N N . PHE A 1 92 ? -13.026 -2.063 -0.427 1.00 85.50 92 PHE A N 1
ATOM 694 C CA . PHE A 1 92 ? -11.826 -1.228 -0.334 1.00 85.50 92 PHE A CA 1
ATOM 695 C C . PHE A 1 92 ? -11.902 0.015 -1.238 1.00 85.50 92 PHE A C 1
ATOM 697 O O . PHE A 1 92 ? -11.591 1.119 -0.789 1.00 85.50 92 PHE A O 1
ATOM 704 N N . LEU A 1 93 ? -12.346 -0.138 -2.490 1.00 85.75 93 LEU A N 1
ATOM 705 C CA . LEU A 1 93 ? -12.519 0.984 -3.419 1.00 85.75 93 LEU A CA 1
ATOM 706 C C . LEU A 1 93 ? -13.595 1.961 -2.943 1.00 85.75 93 LEU A C 1
ATOM 708 O O . LEU A 1 93 ? -13.381 3.171 -3.008 1.00 85.75 93 LEU A O 1
ATOM 712 N N . LEU A 1 94 ? -14.712 1.455 -2.419 1.00 88.62 94 LEU A N 1
ATOM 713 C CA . LEU A 1 94 ? -15.767 2.283 -1.837 1.00 88.62 94 LEU A CA 1
ATOM 714 C C . LEU A 1 94 ? -15.252 3.060 -0.617 1.00 88.62 94 LEU A C 1
ATOM 716 O O . LEU A 1 94 ? -15.478 4.264 -0.509 1.00 88.62 94 LEU A O 1
ATOM 720 N N . CYS A 1 95 ? -14.469 2.413 0.247 1.00 89.62 95 CYS A N 1
ATOM 721 C CA . CYS A 1 95 ? -13.811 3.074 1.369 1.00 89.62 95 CYS A CA 1
ATOM 722 C C . CYS A 1 95 ? -12.845 4.177 0.903 1.00 89.62 95 CYS A C 1
ATOM 724 O O . CYS A 1 95 ? -12.778 5.244 1.516 1.00 89.62 95 CYS A O 1
ATOM 726 N N . LEU A 1 96 ? -12.101 3.958 -0.182 1.00 88.56 96 LEU A N 1
ATOM 727 C CA . LEU A 1 96 ? -11.208 4.967 -0.751 1.00 88.56 96 LEU A CA 1
ATOM 728 C C . LEU A 1 96 ? -12.001 6.135 -1.359 1.00 88.56 96 LEU A C 1
ATOM 730 O O . LEU A 1 96 ? -11.661 7.295 -1.126 1.00 88.56 96 LEU A O 1
ATOM 734 N N . LEU A 1 97 ? -13.097 5.839 -2.061 1.00 91.19 97 LEU A N 1
ATOM 735 C CA . LEU A 1 97 ? -13.995 6.831 -2.653 1.00 91.19 97 LEU A CA 1
ATOM 736 C C . LEU A 1 97 ? -14.647 7.708 -1.581 1.00 91.19 97 LEU A C 1
ATOM 738 O O . LEU A 1 97 ? -14.702 8.918 -1.760 1.00 91.19 97 LEU A O 1
ATOM 742 N N . LEU A 1 98 ? -15.084 7.130 -0.460 1.00 92.44 98 LEU A N 1
ATOM 743 C CA . LEU A 1 98 ? -15.669 7.876 0.658 1.00 92.44 98 LEU A CA 1
ATOM 744 C C . LEU A 1 98 ? -14.624 8.638 1.478 1.00 92.44 98 LEU A C 1
ATOM 746 O O . LEU A 1 98 ? -14.852 9.785 1.856 1.00 92.44 98 LEU A O 1
ATOM 750 N N . SER A 1 99 ? -13.475 8.022 1.765 1.00 93.88 99 SER A N 1
ATOM 751 C CA . SER A 1 99 ? -12.457 8.646 2.621 1.00 93.88 99 SER A CA 1
ATOM 752 C C . SER A 1 99 ? -11.755 9.818 1.935 1.00 93.88 99 SER A C 1
ATOM 754 O O . SER A 1 99 ? -11.452 10.801 2.603 1.00 93.88 99 SER A O 1
ATOM 756 N N . THR A 1 100 ? -11.556 9.775 0.613 1.00 91.00 100 THR A N 1
ATOM 757 C CA . THR A 1 100 ? -10.876 10.839 -0.148 1.00 91.00 100 THR A CA 1
ATOM 758 C C . THR A 1 100 ? -11.541 12.223 -0.017 1.00 91.00 100 THR A C 1
ATOM 760 O O . THR A 1 100 ? -10.853 13.157 0.394 1.00 91.00 100 THR A O 1
ATOM 763 N N . PRO A 1 101 ? -12.844 12.424 -0.311 1.00 93.06 101 PRO A N 1
ATOM 764 C CA . PRO A 1 101 ? -13.488 13.732 -0.183 1.00 93.06 101 PRO A CA 1
ATOM 765 C C . PRO A 1 101 ? -13.538 14.212 1.271 1.00 93.06 101 PRO A C 1
ATOM 767 O O . PRO A 1 101 ? -13.322 15.396 1.522 1.00 93.06 101 PRO A O 1
ATOM 770 N N . ILE A 1 102 ? -13.751 13.304 2.230 1.00 91.12 102 ILE A N 1
ATOM 771 C CA . ILE A 1 102 ? -13.743 13.628 3.664 1.00 91.12 102 ILE A CA 1
ATOM 772 C C . ILE A 1 102 ? -12.345 14.102 4.090 1.00 91.12 102 ILE A C 1
ATOM 774 O O . ILE A 1 102 ? -12.211 15.132 4.751 1.00 91.12 102 ILE A O 1
ATOM 778 N N . ALA A 1 103 ? -11.295 13.399 3.659 1.00 90.62 103 ALA A N 1
ATOM 779 C CA . ALA A 1 103 ? -9.910 13.757 3.941 1.00 90.62 103 ALA A CA 1
ATOM 780 C C . ALA A 1 103 ? -9.506 15.080 3.275 1.00 90.62 103 ALA A C 1
ATOM 782 O O . ALA A 1 103 ? -8.820 15.883 3.903 1.00 90.62 103 ALA A O 1
ATOM 783 N N . ILE A 1 104 ? -9.957 15.350 2.044 1.00 90.94 104 ILE A N 1
ATOM 784 C CA . ILE A 1 104 ? -9.733 16.638 1.367 1.00 90.94 104 ILE A CA 1
ATOM 785 C C . ILE A 1 104 ? -10.419 17.769 2.136 1.00 90.94 104 ILE A C 1
ATOM 787 O O . ILE A 1 104 ? -9.804 18.806 2.380 1.00 90.94 104 ILE A O 1
ATOM 791 N N . PHE A 1 105 ? -11.673 17.571 2.544 1.00 91.50 105 PHE A N 1
ATOM 792 C CA . PHE A 1 105 ? -12.435 18.572 3.282 1.00 91.50 105 PHE A CA 1
ATOM 793 C C . PHE A 1 105 ? -11.795 18.894 4.639 1.00 91.50 105 PHE A C 1
ATOM 795 O O . PHE A 1 105 ? -11.511 20.060 4.930 1.00 91.50 105 PHE A O 1
ATOM 802 N N . PHE A 1 106 ? -11.496 17.876 5.450 1.00 88.44 106 PHE A N 1
ATOM 803 C CA . PHE A 1 106 ? -10.832 18.087 6.736 1.00 88.44 106 PHE A CA 1
ATOM 804 C C . PHE A 1 106 ? -9.399 18.598 6.572 1.00 88.44 106 PHE A C 1
ATOM 806 O O . PHE A 1 106 ? -8.986 19.499 7.300 1.00 88.44 106 PHE A O 1
ATOM 813 N N . GLY A 1 107 ? -8.657 18.108 5.579 1.00 88.12 107 GLY A N 1
ATOM 814 C CA . GLY A 1 107 ? -7.323 18.606 5.251 1.00 88.12 107 GLY A CA 1
ATOM 815 C C . GLY A 1 107 ? -7.330 20.091 4.883 1.00 88.12 107 GLY A C 1
ATOM 816 O O . GLY A 1 107 ? -6.477 20.845 5.351 1.00 88.12 107 GLY A O 1
ATOM 817 N N . TRP A 1 108 ? -8.327 20.546 4.119 1.00 88.81 108 TRP A N 1
ATOM 818 C CA . TRP A 1 108 ? -8.502 21.960 3.786 1.00 88.81 108 TRP A CA 1
ATOM 819 C C . TRP A 1 108 ? -8.800 22.820 5.022 1.00 88.81 108 TRP A C 1
ATOM 821 O O . TRP A 1 108 ? -8.174 23.870 5.204 1.00 88.81 108 TRP A O 1
ATOM 831 N N . LEU A 1 109 ? -9.704 22.371 5.901 1.00 88.31 109 LEU A N 1
ATOM 832 C CA . LEU A 1 109 ? -10.013 23.071 7.155 1.00 88.31 109 LEU A CA 1
ATOM 833 C C . LEU A 1 109 ? -8.770 23.225 8.035 1.00 88.31 109 LEU A C 1
ATOM 835 O O . LEU A 1 109 ? -8.497 24.309 8.557 1.00 88.31 109 LEU A O 1
ATOM 839 N N . VAL A 1 110 ? -7.988 22.156 8.152 1.00 85.69 110 VAL A N 1
ATOM 840 C CA . VAL A 1 110 ? -6.788 22.133 8.988 1.00 85.69 110 VAL A CA 1
ATOM 841 C C . VAL A 1 110 ? -5.668 22.963 8.382 1.00 85.69 110 VAL A C 1
ATOM 843 O O . VAL A 1 110 ? -5.042 23.745 9.096 1.00 85.69 110 VAL A O 1
ATOM 846 N N . GLY A 1 111 ? -5.472 22.900 7.065 1.00 85.88 111 GLY A N 1
ATOM 847 C CA . GLY A 1 111 ? -4.536 23.784 6.372 1.00 85.88 111 GLY A CA 1
ATOM 848 C C . GLY A 1 111 ? -4.880 25.261 6.590 1.00 85.88 111 GLY A C 1
ATOM 849 O O . GLY A 1 111 ? -4.001 26.079 6.869 1.00 85.88 111 GLY A O 1
ATOM 850 N N . ARG A 1 112 ? -6.173 25.614 6.559 1.00 88.00 112 ARG A N 1
ATOM 851 C CA . ARG A 1 112 ? -6.625 26.980 6.862 1.00 88.00 112 ARG A CA 1
ATOM 852 C C . ARG A 1 112 ? -6.358 27.373 8.317 1.00 88.00 112 ARG A C 1
ATOM 854 O O . ARG A 1 112 ? -6.032 28.531 8.571 1.00 88.00 112 ARG A O 1
ATOM 861 N N . MET A 1 113 ? -6.495 26.442 9.257 1.00 86.25 113 MET A N 1
ATOM 862 C CA . MET A 1 113 ? -6.191 26.671 10.669 1.00 86.25 113 MET A CA 1
ATOM 863 C C . MET A 1 113 ? -4.687 26.878 10.898 1.00 86.25 113 MET A C 1
ATOM 865 O O . MET A 1 113 ? -4.310 27.857 11.539 1.00 86.25 113 MET A O 1
ATOM 869 N N . PHE A 1 114 ? -3.823 26.029 10.334 1.00 84.12 114 PHE A N 1
ATOM 870 C CA . PHE A 1 114 ? -2.367 26.177 10.466 1.00 84.12 114 PHE A CA 1
ATOM 871 C C . PHE A 1 114 ? -1.854 27.478 9.867 1.00 84.12 114 PHE A C 1
ATOM 873 O O . PHE A 1 114 ? -1.051 28.159 10.497 1.00 84.12 114 PHE A O 1
ATOM 880 N N . ASN A 1 115 ? -2.422 27.916 8.742 1.00 86.88 115 ASN A N 1
ATOM 881 C CA . ASN A 1 115 ? -2.096 29.223 8.174 1.00 86.88 115 ASN A CA 1
ATOM 882 C C . ASN A 1 115 ? -2.387 30.398 9.123 1.00 86.88 115 ASN A C 1
ATOM 884 O O . ASN A 1 115 ? -1.738 31.438 9.004 1.00 86.88 115 ASN A O 1
ATOM 888 N N . LYS A 1 116 ? -3.338 30.250 10.056 1.00 88.75 116 LYS A N 1
ATOM 889 C CA . LYS A 1 116 ? -3.630 31.250 11.096 1.00 88.75 116 LYS A CA 1
ATOM 890 C C . LYS A 1 116 ? -2.747 31.108 12.341 1.00 88.75 116 LYS A C 1
ATOM 892 O O . LYS A 1 116 ? -2.626 32.069 13.088 1.00 88.75 116 LYS A O 1
ATOM 897 N N . MET A 1 117 ? -2.139 29.941 12.558 1.00 86.31 117 MET A N 1
ATOM 898 C CA . MET A 1 117 ? -1.374 29.577 13.761 1.00 86.31 117 MET A CA 1
ATOM 899 C C . MET A 1 117 ? 0.132 29.435 13.479 1.00 86.31 117 MET A C 1
ATOM 901 O O . MET A 1 117 ? 0.808 28.604 14.090 1.00 86.31 117 MET A O 1
ATOM 905 N N . LYS A 1 118 ? 0.669 30.234 12.547 1.00 83.56 118 LYS A N 1
ATOM 906 C CA . LYS A 1 118 ? 2.090 30.203 12.167 1.00 83.56 118 LYS A CA 1
ATOM 907 C C . LYS A 1 118 ? 2.997 30.395 13.383 1.00 83.56 118 LYS A C 1
ATOM 909 O O . LYS A 1 118 ? 2.789 31.302 14.183 1.00 83.56 118 LYS A O 1
ATOM 914 N N . GLY A 1 119 ? 4.004 29.535 13.516 1.00 82.06 119 GLY A N 1
ATOM 915 C CA . GLY A 1 119 ? 4.923 29.520 14.664 1.00 82.06 119 GLY A CA 1
ATOM 916 C C . GLY A 1 119 ? 4.442 28.695 15.866 1.00 82.06 119 GLY A C 1
ATOM 917 O O . GLY A 1 119 ? 5.256 28.338 16.711 1.00 82.06 119 GLY A O 1
ATOM 918 N N . ALA A 1 120 ? 3.160 28.314 15.914 1.00 85.31 120 ALA A N 1
ATOM 919 C CA . ALA A 1 120 ? 2.590 27.405 16.918 1.00 85.31 120 ALA A CA 1
ATOM 920 C C . ALA A 1 120 ? 1.912 26.173 16.283 1.00 85.31 120 ALA A C 1
ATOM 922 O O . ALA A 1 120 ? 1.142 25.466 16.935 1.00 85.31 120 ALA A O 1
ATOM 923 N N . GLU A 1 121 ? 2.213 25.898 15.012 1.00 83.94 121 GLU A N 1
ATOM 924 C CA . GLU A 1 121 ? 1.585 24.861 14.181 1.00 83.94 121 GLU A CA 1
ATOM 925 C C . GLU A 1 121 ? 1.673 23.477 14.825 1.00 83.94 121 GLU A C 1
ATOM 927 O O . GLU A 1 121 ? 0.713 22.709 14.791 1.00 83.94 121 GLU A O 1
ATOM 932 N N . MET A 1 122 ? 2.799 23.188 15.489 1.00 82.88 122 MET A N 1
ATOM 933 C CA . MET A 1 122 ? 3.010 21.900 16.134 1.00 82.88 122 MET A CA 1
ATOM 934 C C . MET A 1 122 ? 2.037 21.656 17.297 1.00 82.88 122 MET A C 1
ATOM 936 O O . MET A 1 122 ? 1.435 20.588 17.406 1.00 82.88 122 MET A O 1
ATOM 940 N N . ILE A 1 123 ? 1.876 22.657 18.164 1.00 84.25 123 ILE A N 1
ATOM 941 C CA . ILE A 1 123 ? 0.987 22.578 19.329 1.00 84.25 123 ILE A CA 1
ATOM 942 C C . ILE A 1 123 ? -0.468 22.605 18.861 1.00 84.25 123 ILE A C 1
ATOM 944 O O . ILE A 1 123 ? -1.267 2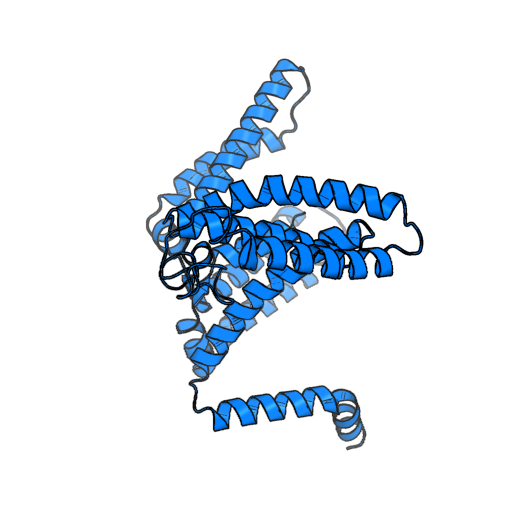1.780 19.298 1.00 84.25 123 ILE A O 1
ATOM 948 N N . ALA A 1 124 ? -0.798 23.499 17.924 1.00 84.81 124 ALA A N 1
ATOM 949 C CA . ALA A 1 124 ? -2.133 23.589 17.343 1.00 84.81 124 ALA A CA 1
ATOM 950 C C . ALA A 1 124 ? -2.565 22.257 16.716 1.00 84.81 124 ALA A C 1
ATOM 952 O O . ALA A 1 124 ? -3.701 21.828 16.895 1.00 84.81 124 ALA A O 1
ATOM 953 N N . GLY A 1 125 ? -1.655 21.574 16.022 1.00 82.75 125 GLY A N 1
ATOM 954 C CA . GLY A 1 125 ? -1.946 20.288 15.410 1.00 82.75 125 GLY A CA 1
ATOM 955 C C . GLY A 1 125 ? -2.078 19.140 16.415 1.00 82.75 125 GLY A C 1
ATOM 956 O O . GLY A 1 125 ? -2.897 18.250 16.203 1.00 82.75 125 GLY A O 1
ATOM 957 N N . LEU A 1 126 ? -1.339 19.173 17.529 1.00 84.88 126 LEU A N 1
ATOM 958 C CA . LEU A 1 126 ? -1.488 18.199 18.616 1.00 84.88 126 LEU A CA 1
ATOM 959 C C . LEU A 1 126 ? -2.843 18.364 19.321 1.00 84.88 126 LEU A C 1
ATOM 961 O O . LEU A 1 126 ? -3.557 17.382 19.511 1.00 84.88 126 LEU A O 1
ATOM 965 N N . VAL A 1 127 ? -3.234 19.603 19.637 1.00 87.38 127 VAL A N 1
ATOM 966 C CA . VAL A 1 127 ? -4.548 19.915 20.231 1.00 87.38 127 VAL A CA 1
ATOM 967 C C . VAL A 1 127 ? -5.683 19.546 19.278 1.00 87.38 127 VAL A C 1
ATOM 969 O O . VAL A 1 127 ? -6.658 18.925 19.694 1.00 87.38 127 VAL A O 1
ATOM 972 N N . LEU A 1 128 ? -5.542 19.868 17.992 1.00 86.44 128 LEU A N 1
ATOM 973 C CA . LEU A 1 128 ? -6.492 19.470 16.958 1.00 86.44 128 LEU A CA 1
ATOM 974 C C . LEU A 1 128 ? -6.638 17.947 16.873 1.00 86.44 128 LEU A C 1
ATOM 976 O O . LEU A 1 128 ? -7.752 17.469 16.699 1.00 86.44 128 LEU A O 1
ATOM 980 N N . GLY A 1 129 ? -5.543 17.193 16.997 1.00 85.69 129 GLY A N 1
ATOM 981 C CA . GLY A 1 129 ? -5.588 15.733 16.994 1.00 85.69 129 GLY A CA 1
ATOM 982 C C . GLY A 1 129 ? -6.457 15.181 18.126 1.00 85.69 129 GLY A C 1
ATOM 983 O O . GLY A 1 129 ? -7.363 14.395 17.863 1.00 85.69 129 GLY A O 1
ATOM 984 N N . TYR A 1 130 ? -6.249 15.659 19.358 1.00 87.00 130 TYR A N 1
ATOM 985 C CA . TYR A 1 130 ? -7.097 15.295 20.502 1.00 87.00 130 TYR A CA 1
ATOM 986 C C . TYR A 1 130 ? -8.546 15.752 20.336 1.00 87.00 130 TYR A C 1
ATOM 988 O O . TYR A 1 130 ? -9.471 15.026 20.686 1.00 87.00 130 TYR A O 1
ATOM 996 N N . PHE A 1 131 ? -8.761 16.945 19.782 1.00 87.31 131 PHE A N 1
ATOM 997 C CA . PHE A 1 131 ? -10.102 17.447 19.505 1.00 87.31 131 PHE A CA 1
ATOM 998 C C . PHE A 1 131 ? -10.835 16.580 18.471 1.00 87.31 131 PHE A C 1
ATOM 1000 O O . PHE A 1 131 ? -12.001 16.244 18.662 1.00 87.31 131 PHE A O 1
ATOM 1007 N N . ALA A 1 132 ? -10.152 16.186 17.396 1.00 87.12 132 ALA A N 1
ATOM 1008 C CA . ALA A 1 132 ? -10.710 15.334 16.355 1.00 87.12 132 ALA A CA 1
ATOM 1009 C C . ALA A 1 132 ? -11.012 13.919 16.875 1.00 87.12 132 ALA A C 1
ATOM 1011 O O . ALA A 1 132 ? -12.068 13.376 16.555 1.00 87.12 132 ALA A O 1
ATOM 1012 N N . ASP A 1 133 ? -10.138 13.355 17.713 1.00 86.81 133 ASP A N 1
ATOM 1013 C CA . ASP A 1 133 ? -10.388 12.086 18.408 1.00 86.81 133 ASP A CA 1
ATOM 1014 C C . ASP A 1 133 ? -11.601 12.185 19.350 1.00 86.81 133 ASP A C 1
ATOM 1016 O O . ASP A 1 133 ? -12.498 11.346 19.299 1.00 86.81 133 ASP A O 1
ATOM 1020 N N . GLY A 1 134 ? -11.711 13.266 20.129 1.00 87.25 134 GLY A N 1
ATOM 1021 C CA . GLY A 1 134 ? -12.875 13.519 20.983 1.00 87.25 134 GLY A CA 1
ATOM 1022 C C . GLY A 1 134 ? -14.183 13.654 20.194 1.00 87.25 134 GLY A C 1
ATOM 1023 O O . GLY A 1 134 ? -15.200 13.078 20.580 1.00 87.25 134 GLY A O 1
ATOM 1024 N N . LEU A 1 135 ? -14.166 14.356 19.054 1.00 87.38 135 LEU A N 1
ATOM 1025 C CA . LEU A 1 135 ? -15.321 14.439 18.150 1.00 87.38 135 LEU A CA 1
ATOM 1026 C C . LEU A 1 135 ? -15.682 13.080 17.546 1.00 87.38 135 LEU A C 1
ATOM 1028 O O . LEU A 1 135 ? -16.866 12.754 17.442 1.00 87.38 135 LEU A O 1
ATOM 1032 N N . TYR A 1 136 ? -14.682 12.287 17.158 1.00 87.06 136 TYR A N 1
ATOM 1033 C CA . TYR A 1 136 ? -14.893 10.936 16.653 1.00 87.06 136 TYR A CA 1
ATOM 1034 C C . TYR A 1 136 ? -15.560 10.062 17.721 1.00 87.06 136 TYR A C 1
ATOM 1036 O O . TYR A 1 136 ? -16.601 9.460 17.463 1.00 87.06 136 TYR A O 1
ATOM 1044 N N . GLN A 1 137 ? -15.032 10.056 18.944 1.00 85.75 137 GLN A N 1
ATOM 1045 C CA . GLN A 1 137 ? -15.617 9.313 20.060 1.00 85.75 137 GLN A CA 1
ATOM 1046 C C . GLN A 1 137 ? -17.045 9.774 20.367 1.00 85.75 137 GLN A C 1
ATOM 1048 O O . GLN A 1 137 ? -17.929 8.933 20.512 1.00 85.75 137 GLN A O 1
ATOM 1053 N N . LEU A 1 138 ? -17.307 11.086 20.389 1.00 86.75 138 LEU A N 1
ATOM 1054 C CA . LEU A 1 138 ? -18.656 11.624 20.582 1.00 86.75 138 LEU A CA 1
ATOM 1055 C C . LEU A 1 138 ? -19.628 11.092 19.518 1.00 86.75 138 LEU A C 1
ATOM 1057 O O . LEU A 1 138 ? -20.715 10.608 19.840 1.00 86.75 138 LEU A O 1
ATOM 1061 N N . PHE A 1 139 ? -19.226 11.147 18.249 1.00 86.25 139 PHE A N 1
ATOM 1062 C CA . PHE A 1 139 ? -20.064 10.709 17.139 1.00 86.25 139 PHE A CA 1
ATOM 1063 C C . PHE A 1 139 ? -20.328 9.196 17.171 1.00 86.25 139 PHE A C 1
ATOM 1065 O O . PHE A 1 139 ? -21.474 8.762 17.063 1.00 86.25 139 PHE A O 1
ATOM 1072 N N . PHE A 1 140 ? -19.292 8.381 17.370 1.00 83.94 140 PHE A N 1
ATOM 1073 C CA . PHE A 1 140 ? -19.410 6.924 17.303 1.00 83.94 140 PHE A CA 1
ATOM 1074 C C . PHE A 1 140 ? -19.965 6.275 18.571 1.00 83.94 140 PHE A C 1
ATOM 1076 O O . PHE A 1 140 ? -20.624 5.244 18.468 1.00 83.94 140 PHE A O 1
ATOM 1083 N N . LEU A 1 141 ? -19.718 6.839 19.753 1.00 81.50 141 LEU A N 1
ATOM 1084 C CA . LEU A 1 141 ? -20.174 6.248 21.016 1.00 81.50 141 LEU A CA 1
ATOM 1085 C C . LEU A 1 141 ? -21.537 6.775 21.470 1.00 81.50 141 LEU A C 1
ATOM 1087 O O . LEU A 1 141 ? -22.274 6.028 22.103 1.00 81.50 141 LEU A O 1
ATOM 1091 N N . TYR A 1 142 ? -21.883 8.026 21.156 1.00 78.00 142 TYR A N 1
ATOM 1092 C CA . TYR A 1 142 ? -23.106 8.648 21.679 1.00 78.00 142 TYR A CA 1
ATOM 1093 C C . TYR A 1 142 ? -24.147 8.963 20.603 1.00 78.00 142 TYR A C 1
ATOM 1095 O O . TYR A 1 142 ? -25.344 8.813 20.850 1.00 78.00 142 TYR A O 1
ATOM 1103 N N . ILE A 1 143 ? -23.727 9.394 19.409 1.00 82.00 143 ILE A N 1
ATOM 1104 C CA . ILE A 1 143 ? -24.668 9.763 18.338 1.00 82.00 143 ILE A CA 1
ATOM 1105 C C . ILE A 1 143 ? -25.134 8.517 17.574 1.00 82.00 143 ILE A C 1
ATOM 1107 O O . ILE A 1 143 ? -26.332 8.361 17.323 1.00 82.00 143 ILE A O 1
ATOM 1111 N N . ILE A 1 144 ? -24.216 7.609 17.239 1.00 80.06 144 ILE A N 1
ATOM 1112 C CA . ILE A 1 144 ? -24.543 6.326 16.606 1.00 80.06 144 ILE A CA 1
ATOM 1113 C C . ILE A 1 144 ? -25.156 5.365 17.638 1.00 80.06 144 ILE A C 1
ATOM 1115 O O . ILE A 1 144 ? -24.583 5.117 18.697 1.00 80.06 144 ILE A O 1
ATOM 1119 N N . GLY A 1 145 ? -26.334 4.818 17.328 1.00 69.62 145 GLY A N 1
ATOM 1120 C CA . GLY A 1 145 ? -27.120 3.956 18.221 1.00 69.62 145 GLY A CA 1
ATOM 1121 C C . GLY A 1 145 ? -28.081 4.725 19.139 1.00 69.62 145 GLY A C 1
ATOM 1122 O O . GLY A 1 145 ? -29.140 4.209 19.475 1.00 69.62 145 GLY A O 1
ATOM 1123 N N . GLY A 1 146 ? -27.763 5.979 19.481 1.00 72.69 146 GLY A N 1
ATOM 1124 C CA . GLY A 1 146 ? -28.664 6.876 20.214 1.00 72.69 146 GLY A CA 1
ATOM 1125 C C . GLY A 1 146 ? -29.593 7.674 19.292 1.00 72.69 146 GLY A C 1
ATOM 1126 O O . GLY A 1 146 ? -30.805 7.483 19.303 1.00 72.69 146 GLY A O 1
ATOM 1127 N N . ILE A 1 147 ? -29.018 8.580 18.491 1.00 76.75 147 ILE A N 1
ATOM 1128 C CA . ILE A 1 147 ? -29.764 9.482 17.589 1.00 76.75 147 ILE A CA 1
ATOM 1129 C C . ILE A 1 147 ? -29.911 8.867 16.197 1.00 76.75 147 ILE A C 1
ATOM 1131 O O . ILE A 1 147 ? -30.976 8.948 15.588 1.00 76.75 147 ILE A O 1
ATOM 1135 N N . ILE A 1 148 ? -28.834 8.276 15.674 1.00 75.38 148 ILE A N 1
ATOM 1136 C CA . ILE A 1 148 ? -28.849 7.607 14.373 1.00 75.38 148 ILE A CA 1
ATOM 1137 C C . ILE A 1 148 ? -29.101 6.119 14.627 1.00 75.38 148 ILE A C 1
ATOM 1139 O O . ILE A 1 148 ? -28.216 5.459 15.185 1.00 75.38 148 ILE A O 1
ATOM 1143 N N . PRO A 1 149 ? -30.268 5.577 14.228 1.00 70.81 149 PRO A N 1
ATOM 1144 C CA . PRO A 1 149 ? -30.557 4.165 14.399 1.00 70.81 149 PRO A CA 1
ATOM 1145 C C . PRO A 1 149 ? -29.688 3.364 13.431 1.00 70.81 149 PRO A C 1
ATOM 1147 O O . PRO A 1 149 ? -29.866 3.383 12.214 1.00 70.81 149 PRO A O 1
ATOM 1150 N N . VAL A 1 150 ? -28.710 2.671 13.993 1.00 74.00 150 VAL A N 1
ATOM 1151 C CA . VAL A 1 150 ? -27.884 1.689 13.301 1.00 74.00 150 VAL A CA 1
ATOM 1152 C C . VAL A 1 150 ? -28.240 0.362 13.961 1.00 74.00 150 VAL A C 1
ATOM 1154 O O . VAL A 1 150 ? -28.350 0.302 15.182 1.00 74.00 150 VAL A O 1
ATOM 1157 N N . TYR A 1 151 ? -28.461 -0.695 13.185 1.00 68.12 151 TYR A N 1
ATOM 1158 C CA . TYR A 1 151 ? -28.807 -2.010 13.731 1.00 68.12 151 TYR A CA 1
ATOM 1159 C C . TYR A 1 151 ? -27.829 -3.040 13.183 1.00 68.12 151 TYR A C 1
ATOM 1161 O O . TYR A 1 151 ? -27.981 -3.536 12.070 1.00 68.12 151 TYR A O 1
ATOM 1169 N N . ASN A 1 152 ? -26.763 -3.308 13.938 1.00 72.06 152 ASN A N 1
ATOM 1170 C CA . ASN A 1 152 ? -25.796 -4.345 13.595 1.00 72.06 152 ASN A CA 1
ATOM 1171 C C . ASN A 1 152 ? -25.083 -4.856 14.856 1.00 72.06 152 ASN A C 1
ATOM 1173 O O . ASN A 1 152 ? -24.245 -4.159 15.428 1.00 72.06 152 ASN A O 1
ATOM 1177 N N . GLU A 1 153 ? -25.369 -6.094 15.258 1.00 71.50 153 GLU A N 1
ATOM 1178 C CA . GLU A 1 153 ? -24.815 -6.736 16.465 1.00 71.50 153 GLU A CA 1
ATOM 1179 C C . GLU A 1 153 ? -23.285 -6.880 16.438 1.00 71.50 153 GLU A C 1
ATOM 1181 O O . GLU A 1 153 ? -22.630 -7.007 17.479 1.00 71.50 153 GLU A O 1
ATOM 1186 N N . ARG A 1 154 ? -22.677 -6.856 15.244 1.00 72.38 154 ARG A N 1
ATOM 1187 C CA . ARG A 1 154 ? -21.218 -6.920 15.102 1.00 72.38 154 ARG A CA 1
ATOM 1188 C C . ARG A 1 154 ? -20.561 -5.570 15.369 1.00 72.38 154 ARG A C 1
ATOM 1190 O O . ARG A 1 154 ? -19.463 -5.562 15.917 1.00 72.38 154 ARG A O 1
ATOM 1197 N N . LEU A 1 155 ? -21.231 -4.466 15.034 1.00 73.81 155 LEU A N 1
ATOM 1198 C CA . LEU A 1 155 ? -20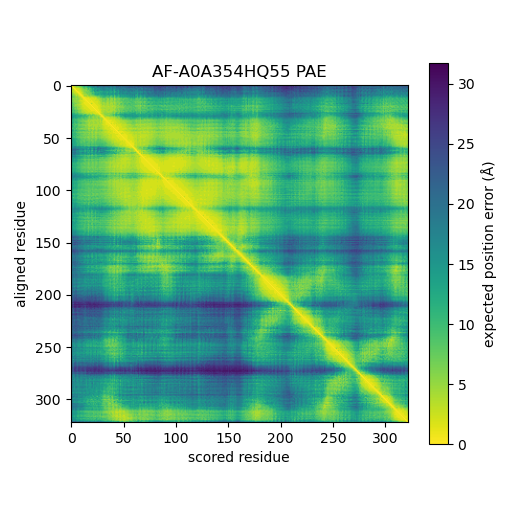.677 -3.110 15.113 1.00 73.81 155 LEU A CA 1
ATOM 1199 C C . LEU A 1 155 ? -21.115 -2.346 16.365 1.00 73.81 155 LEU A C 1
ATOM 1201 O O . LEU A 1 155 ? -20.362 -1.505 16.845 1.00 73.81 155 LEU A O 1
ATOM 1205 N N . ILE A 1 156 ? -22.291 -2.640 16.912 1.00 76.56 156 ILE A N 1
ATOM 1206 C CA . ILE A 1 156 ? -22.894 -1.878 18.012 1.00 76.56 156 ILE A CA 1
ATOM 1207 C C . ILE A 1 156 ? -22.735 -2.636 19.323 1.00 76.56 156 ILE A C 1
ATOM 1209 O O . ILE A 1 156 ? -22.719 -3.870 19.355 1.00 76.56 156 ILE A O 1
ATOM 1213 N N . ILE A 1 157 ? -22.566 -1.892 20.410 1.00 77.00 157 ILE A N 1
ATOM 1214 C CA . ILE A 1 157 ? -22.518 -2.438 21.764 1.00 77.00 157 ILE A CA 1
ATOM 1215 C C . ILE A 1 157 ? -23.879 -3.071 22.094 1.00 77.00 157 ILE A C 1
ATOM 1217 O O . ILE A 1 157 ? -24.924 -2.561 21.703 1.00 77.00 157 ILE A O 1
ATOM 1221 N N . SER A 1 158 ? -23.893 -4.167 22.856 1.00 68.88 158 SER A N 1
ATOM 1222 C CA . SER A 1 158 ? -25.128 -4.885 23.210 1.00 68.88 158 SER A CA 1
ATOM 1223 C C . SER A 1 158 ? -26.184 -4.020 23.921 1.00 68.88 158 SER A C 1
ATOM 1225 O O . SER A 1 158 ? -27.352 -4.385 23.939 1.00 68.88 158 SER A O 1
ATOM 1227 N N . GLY A 1 159 ? -25.790 -2.871 24.484 1.00 65.88 159 GLY A N 1
ATOM 1228 C CA . GLY A 1 159 ? -26.685 -1.869 25.073 1.00 65.88 159 GLY A CA 1
ATOM 1229 C C . GLY A 1 159 ? -27.386 -0.944 24.066 1.00 65.88 159 GLY A C 1
ATOM 1230 O O . GLY A 1 159 ? -28.088 -0.032 24.487 1.00 65.88 159 GLY A O 1
ATOM 1231 N N . GLY A 1 160 ? -27.187 -1.132 22.758 1.00 66.81 160 GLY A N 1
ATOM 1232 C CA . GLY A 1 160 ? -27.885 -0.406 21.687 1.00 66.81 160 GLY A CA 1
ATOM 1233 C C . GLY A 1 160 ? -27.345 0.992 21.371 1.00 66.81 160 GLY A C 1
ATOM 1234 O O . GLY A 1 160 ? -27.634 1.515 20.300 1.00 66.81 160 GLY A O 1
ATOM 1235 N N . ILE A 1 161 ? -26.522 1.576 22.247 1.00 73.75 161 ILE A N 1
ATOM 1236 C CA . ILE A 1 161 ? -25.928 2.907 22.072 1.00 73.75 161 ILE A CA 1
ATOM 1237 C C . ILE A 1 161 ? -24.407 2.764 21.975 1.00 73.75 161 ILE A C 1
ATOM 1239 O O . ILE A 1 161 ? -23.773 2.191 22.863 1.00 73.75 161 ILE A O 1
ATOM 1243 N N . GLY A 1 162 ? -23.834 3.290 20.893 1.00 74.81 162 GLY A N 1
ATOM 1244 C CA . GLY A 1 162 ? -22.396 3.327 20.666 1.00 74.81 162 GLY A CA 1
ATOM 1245 C C . GLY A 1 162 ? -21.815 2.140 19.898 1.00 74.81 162 GLY A C 1
ATOM 1246 O O . GLY A 1 162 ? -22.296 1.005 19.945 1.00 74.81 162 GLY A O 1
ATOM 1247 N N . VAL A 1 163 ? -20.739 2.424 19.169 1.00 81.31 163 VAL A N 1
ATOM 1248 C CA . VAL A 1 163 ? -19.980 1.459 18.363 1.00 81.31 163 VAL A CA 1
ATOM 1249 C C . VAL A 1 163 ? -18.909 0.771 19.211 1.00 81.31 163 VAL A C 1
ATOM 1251 O O . VAL A 1 163 ? -18.315 1.375 20.102 1.00 81.31 163 VAL A O 1
ATOM 1254 N N . LYS A 1 164 ? -18.637 -0.510 18.942 1.00 80.44 164 LYS A N 1
ATOM 1255 C CA . LYS A 1 164 ? -17.571 -1.254 19.629 1.00 80.44 164 LYS A CA 1
ATOM 1256 C C . LYS A 1 164 ? -16.198 -0.632 19.350 1.00 80.44 164 LYS A C 1
ATOM 1258 O O . LYS A 1 164 ? -15.895 -0.256 18.223 1.00 80.44 164 LYS A O 1
ATOM 1263 N N . ASN A 1 165 ? -15.320 -0.649 20.356 1.00 74.19 165 ASN A N 1
ATOM 1264 C CA . ASN A 1 165 ? -13.946 -0.131 20.250 1.00 74.19 165 ASN A CA 1
ATOM 1265 C C . ASN A 1 165 ? -13.107 -0.818 19.161 1.00 74.19 165 ASN A C 1
ATOM 1267 O O . ASN A 1 165 ? -12.144 -0.243 18.661 1.00 74.19 165 ASN A O 1
ATOM 1271 N N . THR A 1 166 ? -13.439 -2.063 18.814 1.00 74.38 166 THR A N 1
ATOM 1272 C CA . THR A 1 166 ? -12.776 -2.809 17.745 1.00 74.38 166 THR A CA 1
ATOM 1273 C C . THR A 1 166 ? -13.808 -3.354 16.772 1.00 74.38 166 THR A C 1
ATOM 1275 O O . THR A 1 166 ? -14.762 -4.029 17.156 1.00 74.38 166 THR A O 1
ATOM 1278 N N . ILE A 1 167 ? -13.594 -3.048 15.495 1.00 75.12 167 ILE A N 1
ATOM 1279 C CA . ILE A 1 167 ? -14.361 -3.599 14.383 1.00 75.12 167 ILE A CA 1
ATOM 1280 C C . ILE A 1 167 ? -13.517 -4.718 13.790 1.00 75.12 167 ILE A C 1
ATOM 1282 O O . ILE A 1 167 ? -12.422 -4.468 13.281 1.00 75.12 167 ILE A O 1
ATOM 1286 N N . ASP A 1 168 ? -14.008 -5.953 13.868 1.00 76.75 168 ASP A N 1
ATOM 1287 C CA . ASP A 1 168 ? -13.329 -7.059 13.208 1.00 76.75 168 ASP A CA 1
ATOM 1288 C C . ASP A 1 168 ? -13.501 -6.939 11.688 1.00 76.75 168 ASP A C 1
ATOM 1290 O O . ASP A 1 168 ? -14.609 -6.958 11.147 1.00 76.75 168 ASP A O 1
ATOM 1294 N N . LEU A 1 169 ? -12.375 -6.785 10.996 1.00 76.50 169 LEU A N 1
ATOM 1295 C CA . LEU A 1 169 ? -12.313 -6.712 9.537 1.00 76.50 169 LEU A CA 1
ATOM 1296 C C . LEU A 1 169 ? -12.089 -8.092 8.905 1.00 76.50 169 LEU A C 1
ATOM 1298 O O . LEU A 1 169 ? -12.031 -8.198 7.674 1.00 76.50 169 LEU A O 1
ATOM 1302 N N . THR A 1 170 ? -11.928 -9.139 9.719 1.00 69.25 170 THR A N 1
ATOM 1303 C CA . THR A 1 170 ? -11.723 -10.518 9.267 1.00 69.25 170 THR A CA 1
ATOM 1304 C C . THR A 1 170 ? -12.947 -10.996 8.484 1.00 69.25 170 THR A C 1
ATOM 1306 O O . THR A 1 170 ? -14.070 -10.943 8.968 1.00 69.25 170 THR A O 1
ATOM 1309 N N . GLY A 1 171 ? -12.731 -11.417 7.235 1.00 65.25 171 GLY A N 1
ATOM 1310 C CA . GLY A 1 171 ? -13.802 -11.817 6.313 1.00 65.25 171 GLY A CA 1
ATOM 1311 C C . GLY A 1 171 ? -14.481 -10.669 5.552 1.00 65.25 171 GLY A C 1
ATOM 1312 O O . GLY A 1 171 ? -15.221 -10.950 4.619 1.00 65.25 171 GLY A O 1
ATOM 1313 N N . ASN A 1 172 ? -14.196 -9.402 5.886 1.00 74.88 172 ASN A N 1
ATOM 1314 C CA . ASN A 1 172 ? -14.739 -8.233 5.182 1.00 74.88 172 ASN A CA 1
ATOM 1315 C C . ASN A 1 172 ? -13.661 -7.508 4.361 1.00 74.88 172 ASN A C 1
ATOM 1317 O O . ASN A 1 172 ? -13.610 -7.647 3.143 1.00 74.88 172 ASN A O 1
ATOM 1321 N N . LEU A 1 173 ? -12.798 -6.732 5.029 1.00 77.12 173 LEU A N 1
ATOM 1322 C CA . LEU A 1 173 ? -11.831 -5.814 4.396 1.00 77.12 173 LEU A CA 1
ATOM 1323 C C . LEU A 1 173 ? -10.362 -6.174 4.672 1.00 77.12 173 LEU A C 1
ATOM 1325 O O . LEU A 1 173 ? -9.435 -5.555 4.140 1.00 77.12 173 LEU A O 1
ATOM 1329 N N . LYS A 1 174 ? -10.113 -7.153 5.548 1.00 76.69 174 LYS A N 1
ATOM 1330 C CA . LYS A 1 174 ? -8.755 -7.568 5.909 1.00 76.69 174 LYS A CA 1
ATOM 1331 C C . LYS A 1 174 ? -8.038 -8.129 4.680 1.00 76.69 174 LYS A C 1
ATOM 1333 O O . LYS A 1 174 ? -8.528 -9.059 4.050 1.00 76.69 174 LYS A O 1
ATOM 1338 N N . TYR A 1 175 ? -6.854 -7.592 4.381 1.00 70.81 175 TYR A N 1
ATOM 1339 C CA . TYR A 1 175 ? -6.040 -7.977 3.220 1.00 70.81 175 TYR A CA 1
ATOM 1340 C C . TYR A 1 175 ? -6.710 -7.736 1.858 1.00 70.81 175 TYR A C 1
ATOM 1342 O O . TYR A 1 175 ? -6.238 -8.267 0.856 1.00 70.81 175 TYR A O 1
ATOM 1350 N N . SER A 1 176 ? -7.758 -6.904 1.784 1.00 72.19 176 SER A N 1
ATOM 1351 C CA . SER A 1 176 ? -8.416 -6.591 0.509 1.00 72.19 176 SER A CA 1
ATOM 1352 C C . SER A 1 176 ? -7.458 -6.023 -0.535 1.00 72.19 176 SER A C 1
ATOM 1354 O O . SER A 1 176 ? -7.596 -6.345 -1.707 1.00 72.19 176 SER A O 1
ATOM 1356 N N . LEU A 1 177 ? -6.474 -5.219 -0.116 1.00 72.56 177 LEU A N 1
ATOM 1357 C CA . LEU A 1 177 ? -5.439 -4.682 -1.004 1.00 72.56 177 LEU A CA 1
ATOM 1358 C C . LEU A 1 177 ? -4.372 -5.734 -1.358 1.00 72.56 177 LEU A C 1
ATOM 1360 O O . LEU A 1 177 ? -3.907 -5.805 -2.494 1.00 72.56 177 LEU A O 1
ATOM 1364 N N . ASP A 1 178 ? -4.014 -6.571 -0.387 1.00 69.94 178 ASP A N 1
ATOM 1365 C CA . ASP A 1 178 ? -2.970 -7.596 -0.490 1.00 69.94 178 ASP A CA 1
ATOM 1366 C C . ASP A 1 178 ? -3.373 -8.767 -1.397 1.00 69.94 178 ASP A C 1
ATOM 1368 O O . ASP A 1 178 ? -2.505 -9.481 -1.892 1.00 69.94 178 ASP A O 1
ATOM 1372 N N . ASN A 1 179 ? -4.677 -8.967 -1.602 1.00 70.06 179 ASN A N 1
ATOM 1373 C CA . ASN A 1 179 ? -5.235 -10.023 -2.444 1.00 70.06 179 ASN A CA 1
ATOM 1374 C C . ASN A 1 179 ? -5.643 -9.522 -3.845 1.00 70.06 179 ASN A C 1
ATOM 1376 O O . ASN A 1 179 ? -6.290 -10.256 -4.584 1.00 70.06 179 ASN A O 1
ATOM 1380 N N . VAL A 1 180 ? -5.319 -8.277 -4.222 1.00 71.31 180 VAL A N 1
ATOM 1381 C CA . VAL A 1 180 ? -5.585 -7.796 -5.588 1.00 71.31 180 VAL A CA 1
ATOM 1382 C C . VAL A 1 180 ? -4.556 -8.407 -6.547 1.00 71.31 180 VAL A C 1
ATOM 1384 O O . VAL A 1 180 ? -3.359 -8.198 -6.331 1.00 71.31 180 VAL A O 1
ATOM 1387 N N . PRO A 1 181 ? -4.977 -9.085 -7.634 1.00 67.12 181 PRO A N 1
ATOM 1388 C CA . PRO A 1 181 ? -4.035 -9.665 -8.579 1.00 67.12 181 PRO A CA 1
ATOM 1389 C C . PRO A 1 181 ? -3.257 -8.572 -9.317 1.00 67.12 181 PRO A C 1
ATOM 1391 O O . PRO A 1 181 ? -3.841 -7.617 -9.849 1.00 67.12 181 PRO A O 1
ATOM 1394 N N . MET A 1 182 ? -1.937 -8.745 -9.427 1.00 66.25 182 MET A N 1
ATOM 1395 C CA . MET A 1 182 ? -1.040 -7.798 -10.106 1.00 66.25 182 MET A CA 1
ATOM 1396 C C . MET A 1 182 ? -1.484 -7.517 -11.552 1.00 66.25 182 MET A C 1
ATOM 1398 O O . MET A 1 182 ? -1.374 -6.391 -12.041 1.00 66.25 182 MET A O 1
ATOM 1402 N N . LEU A 1 183 ? -2.055 -8.516 -12.222 1.00 68.88 183 LEU A N 1
ATOM 1403 C CA . LEU A 1 183 ? -2.556 -8.429 -13.588 1.00 68.88 183 LEU A CA 1
ATOM 1404 C C . LEU A 1 183 ? -3.654 -7.372 -13.757 1.00 68.88 183 LEU A C 1
ATOM 1406 O O . LEU A 1 183 ? -3.661 -6.665 -14.766 1.00 68.88 183 LEU A O 1
ATOM 1410 N N . HIS A 1 184 ? -4.558 -7.219 -12.784 1.00 70.62 184 HIS A N 1
ATOM 1411 C CA . HIS A 1 184 ? -5.587 -6.176 -12.848 1.00 70.62 184 HIS A CA 1
ATOM 1412 C C . HIS A 1 184 ? -4.963 -4.785 -12.752 1.00 70.62 184 HIS A C 1
ATOM 1414 O O . HIS A 1 184 ? -5.312 -3.905 -13.535 1.00 70.62 184 HIS A O 1
ATOM 1420 N N . ILE A 1 185 ? -3.987 -4.604 -11.862 1.00 69.38 185 ILE A N 1
ATOM 1421 C CA . ILE A 1 185 ? -3.306 -3.319 -11.667 1.00 69.38 185 ILE A CA 1
ATOM 1422 C C . ILE A 1 185 ? -2.516 -2.931 -12.914 1.00 69.38 185 ILE A C 1
ATOM 1424 O O . ILE A 1 185 ? -2.660 -1.812 -13.399 1.00 69.38 185 ILE A O 1
ATOM 1428 N N . VAL A 1 186 ? -1.728 -3.853 -13.476 1.00 68.62 186 VAL A N 1
ATOM 1429 C CA . VAL A 1 186 ? -0.952 -3.596 -14.701 1.00 68.62 186 VAL A CA 1
ATOM 1430 C C . VAL A 1 186 ? -1.877 -3.217 -15.856 1.00 68.62 186 VAL A C 1
ATOM 1432 O O . VAL A 1 186 ? -1.609 -2.240 -16.554 1.00 68.62 186 VAL A O 1
ATOM 1435 N N . LYS A 1 187 ? -3.005 -3.920 -16.025 1.00 72.19 187 LYS A N 1
ATOM 1436 C CA . LYS A 1 187 ? -4.006 -3.571 -17.043 1.00 72.19 187 LYS A CA 1
ATOM 1437 C C . LYS A 1 187 ? -4.606 -2.184 -16.821 1.00 72.19 187 LYS A C 1
ATOM 1439 O O . LYS A 1 187 ? -4.719 -1.435 -17.786 1.00 72.19 187 LYS A O 1
ATOM 1444 N N . ILE A 1 188 ? -4.957 -1.833 -15.581 1.00 73.69 188 ILE A N 1
ATOM 1445 C CA . ILE A 1 188 ? -5.497 -0.508 -15.240 1.00 73.69 188 ILE A CA 1
ATOM 1446 C C . ILE A 1 188 ? -4.461 0.581 -15.535 1.00 73.69 188 ILE A C 1
ATOM 1448 O O . ILE A 1 188 ? -4.785 1.558 -16.201 1.00 73.69 188 ILE A O 1
ATOM 1452 N N . VAL A 1 189 ? -3.207 0.406 -15.112 1.00 73.00 189 VAL A N 1
ATOM 1453 C CA . VAL A 1 189 ? -2.134 1.384 -15.355 1.00 73.00 189 VAL A CA 1
ATOM 1454 C C . VAL A 1 189 ? -1.871 1.556 -16.852 1.00 73.00 189 VAL A C 1
ATOM 1456 O O . VAL A 1 189 ? -1.784 2.688 -17.325 1.00 73.00 189 VAL A O 1
ATOM 1459 N N . LEU A 1 190 ? -1.792 0.461 -17.615 1.00 72.38 190 LEU A N 1
ATOM 1460 C CA . LEU A 1 190 ? -1.626 0.521 -19.070 1.00 72.38 190 LEU A CA 1
ATOM 1461 C C . LEU A 1 190 ? -2.814 1.212 -19.749 1.00 72.38 190 LEU A C 1
ATOM 1463 O O . LEU A 1 190 ? -2.603 2.040 -20.634 1.00 72.38 190 LEU A O 1
ATOM 1467 N N . ALA A 1 191 ? -4.042 0.927 -19.310 1.00 71.88 191 ALA A N 1
ATOM 1468 C CA . ALA A 1 191 ? -5.241 1.584 -19.817 1.00 71.88 191 ALA A CA 1
ATOM 1469 C C . ALA A 1 191 ? -5.232 3.089 -19.511 1.00 71.88 191 ALA A C 1
ATOM 1471 O O . ALA A 1 191 ? -5.462 3.896 -20.409 1.00 71.88 191 ALA A O 1
ATOM 1472 N N . VAL A 1 192 ? -4.893 3.491 -18.283 1.00 77.81 192 VAL A N 1
ATOM 1473 C CA . VAL A 1 192 ? -4.788 4.906 -17.896 1.00 77.81 192 VAL A CA 1
ATOM 1474 C C . VAL A 1 192 ? -3.690 5.613 -18.691 1.00 77.81 192 VAL A C 1
ATOM 1476 O O . VAL A 1 192 ? -3.925 6.703 -19.207 1.00 77.81 192 VAL A O 1
ATOM 1479 N N . LEU A 1 193 ? -2.511 5.006 -18.860 1.00 75.56 193 LEU A N 1
ATOM 1480 C CA . LEU A 1 193 ? -1.431 5.575 -19.676 1.00 75.56 193 LEU A CA 1
ATOM 1481 C C . LEU A 1 193 ? -1.840 5.727 -21.146 1.00 75.56 193 LEU A C 1
ATOM 1483 O O . LEU A 1 193 ? -1.548 6.759 -21.761 1.00 75.56 193 LEU A O 1
ATOM 1487 N N . ALA A 1 194 ? -2.543 4.739 -21.702 1.00 73.56 194 ALA A N 1
ATOM 1488 C CA . ALA A 1 194 ? -3.096 4.816 -23.048 1.00 73.56 194 ALA A CA 1
ATOM 1489 C C . ALA A 1 194 ? -4.110 5.964 -23.156 1.00 73.56 194 ALA A C 1
ATOM 1491 O O . ALA A 1 194 ? -3.961 6.823 -24.017 1.00 73.56 194 ALA A O 1
ATOM 1492 N N . VAL A 1 195 ? -5.069 6.067 -22.232 1.00 78.06 195 VAL A N 1
ATOM 1493 C CA . VAL A 1 195 ? -6.075 7.142 -22.225 1.00 78.06 195 VAL A CA 1
ATOM 1494 C C . VAL A 1 195 ? -5.428 8.521 -22.067 1.00 78.06 195 VAL A C 1
ATOM 1496 O O . VAL A 1 195 ? -5.718 9.426 -22.843 1.00 78.06 195 VAL A O 1
ATOM 1499 N N . VAL A 1 196 ? -4.503 8.696 -21.120 1.00 78.25 196 VAL A N 1
ATOM 1500 C CA . VAL A 1 196 ? -3.810 9.977 -20.893 1.00 78.25 196 VAL A CA 1
ATOM 1501 C C . VAL A 1 196 ? -2.966 10.381 -22.102 1.00 78.25 196 VAL A C 1
ATOM 1503 O O . VAL A 1 196 ? -2.949 11.556 -22.475 1.00 78.25 196 VAL A O 1
ATOM 1506 N N . SER A 1 197 ? -2.258 9.439 -22.731 1.00 70.88 197 SER A N 1
ATOM 1507 C CA . SER A 1 197 ? -1.493 9.731 -23.951 1.00 70.88 197 SER A CA 1
ATOM 1508 C C . SER A 1 197 ? -2.408 10.089 -25.122 1.00 70.88 197 SER A C 1
ATOM 1510 O O . SER A 1 197 ? -2.111 11.045 -25.838 1.00 70.88 197 SER A O 1
ATOM 1512 N N . LEU A 1 198 ? -3.556 9.425 -25.251 1.00 77.19 198 LEU A N 1
ATOM 1513 C CA . LEU A 1 198 ? -4.564 9.703 -26.272 1.00 77.19 198 LEU A CA 1
ATOM 1514 C C . LEU A 1 198 ? -5.201 11.090 -26.071 1.00 77.19 198 LEU A C 1
ATOM 1516 O O . LEU A 1 198 ? -5.247 11.880 -27.011 1.00 77.19 198 LEU A O 1
ATOM 1520 N N . ILE A 1 199 ? -5.559 11.454 -24.833 1.00 79.25 199 ILE A N 1
ATOM 1521 C CA . ILE A 1 199 ? -6.034 12.803 -24.476 1.00 79.25 199 ILE A CA 1
ATOM 1522 C C . ILE A 1 199 ? -4.971 13.858 -24.801 1.00 79.25 199 ILE A C 1
ATOM 1524 O O . ILE A 1 199 ? -5.291 14.885 -25.396 1.00 79.25 199 ILE A O 1
ATOM 1528 N N . LYS A 1 200 ? -3.695 13.620 -24.461 1.00 77.31 200 LYS A N 1
ATOM 1529 C CA . LYS A 1 200 ? -2.607 14.554 -24.798 1.00 77.31 200 LYS A CA 1
ATOM 1530 C C . LYS A 1 200 ? -2.463 14.739 -26.306 1.00 77.31 200 LYS A C 1
ATOM 1532 O O . LYS A 1 200 ? -2.275 15.872 -26.738 1.00 77.31 200 LYS A O 1
ATOM 1537 N N . ILE A 1 201 ? -2.573 13.668 -27.093 1.00 75.44 201 ILE A N 1
ATOM 1538 C CA . ILE A 1 201 ? -2.505 13.741 -28.557 1.00 75.44 201 ILE A CA 1
ATOM 1539 C C . ILE A 1 201 ? -3.693 14.530 -29.114 1.00 75.44 201 ILE A C 1
ATOM 1541 O O . ILE A 1 201 ? -3.472 15.462 -29.883 1.00 75.44 201 ILE A O 1
ATOM 1545 N N . ILE A 1 202 ? -4.921 14.242 -28.670 1.00 79.69 202 ILE A N 1
ATOM 1546 C CA . ILE A 1 202 ? -6.119 14.997 -29.072 1.00 79.69 202 ILE A CA 1
ATOM 1547 C C . ILE A 1 202 ? -5.947 16.484 -28.738 1.00 79.69 202 ILE A C 1
ATOM 1549 O O . ILE A 1 202 ? -6.113 17.337 -29.607 1.00 79.69 202 ILE A O 1
ATOM 1553 N N . LEU A 1 203 ? -5.538 16.813 -27.508 1.00 78.06 203 LEU A N 1
ATOM 1554 C CA . LEU A 1 203 ? -5.308 18.197 -27.088 1.00 78.06 203 LEU A CA 1
ATOM 1555 C C . LEU A 1 203 ? -4.183 18.878 -27.879 1.00 78.06 203 LEU A C 1
ATOM 1557 O O . LEU A 1 203 ? -4.272 20.074 -28.147 1.00 78.06 203 LEU A O 1
ATOM 1561 N N . GLY A 1 204 ? -3.133 18.147 -28.258 1.00 72.50 204 GLY A N 1
ATOM 1562 C CA . GLY A 1 204 ? -2.035 18.669 -29.075 1.00 72.50 204 GLY A CA 1
ATOM 1563 C C . GLY A 1 204 ? -2.446 18.950 -30.521 1.00 72.50 204 GLY A C 1
ATOM 1564 O O . GLY A 1 204 ? -2.079 19.996 -31.056 1.00 72.50 204 GLY A O 1
ATOM 1565 N N . VAL A 1 205 ? -3.270 18.079 -31.114 1.00 76.25 205 VAL A N 1
ATOM 1566 C CA . VAL A 1 205 ? -3.867 18.279 -32.447 1.00 76.25 205 VAL A CA 1
ATOM 1567 C C . VAL A 1 205 ? -4.817 19.479 -32.436 1.00 76.25 205 VAL A C 1
ATOM 1569 O O . VAL A 1 205 ? -4.716 20.345 -33.303 1.00 76.25 205 VAL A O 1
ATOM 1572 N N . VAL A 1 206 ? -5.673 19.591 -31.414 1.00 79.38 206 VAL A N 1
ATOM 1573 C CA . VAL A 1 206 ? -6.608 20.719 -31.251 1.00 79.38 206 VAL A CA 1
ATOM 1574 C C . VAL A 1 206 ? -5.869 22.042 -31.019 1.00 79.38 206 VAL A C 1
ATOM 1576 O O . VAL A 1 206 ? -6.258 23.066 -31.572 1.00 79.38 206 VAL A O 1
ATOM 1579 N N . LYS A 1 207 ? -4.776 22.041 -30.241 1.00 77.75 207 LYS A N 1
ATOM 1580 C CA . LYS A 1 207 ? -3.989 23.253 -29.942 1.00 77.75 207 LYS A CA 1
ATOM 1581 C C . LYS A 1 207 ? -2.891 23.573 -30.968 1.00 77.75 207 LYS A C 1
ATOM 1583 O O . LYS A 1 207 ? -2.156 24.529 -30.743 1.00 77.75 207 LYS A O 1
ATOM 1588 N N . LYS A 1 208 ? -2.744 22.800 -32.057 1.00 71.62 208 LYS A N 1
ATOM 1589 C CA . LYS A 1 208 ? -1.643 22.917 -33.046 1.00 71.62 208 LYS A CA 1
ATOM 1590 C C . LYS A 1 208 ? -0.242 23.013 -32.414 1.00 71.62 208 LYS A C 1
ATOM 1592 O O . LYS A 1 208 ? 0.662 23.626 -32.975 1.00 71.62 208 LYS A O 1
ATOM 1597 N N . ASN A 1 209 ? -0.049 22.396 -31.251 1.00 68.25 209 ASN A N 1
ATOM 1598 C CA . ASN A 1 209 ? 1.257 22.341 -30.602 1.00 68.25 209 ASN A CA 1
ATOM 1599 C C . ASN A 1 209 ? 1.994 21.082 -31.071 1.00 68.25 209 ASN A C 1
ATOM 1601 O O . ASN A 1 209 ? 1.391 20.004 -31.071 1.00 68.25 209 ASN A O 1
ATOM 1605 N N . PRO A 1 210 ? 3.288 21.162 -31.427 1.00 56.44 210 PRO A N 1
ATOM 1606 C CA . PRO A 1 210 ? 4.049 19.976 -31.785 1.00 56.44 210 PRO A CA 1
ATOM 1607 C C . PRO A 1 210 ? 4.165 19.064 -30.559 1.00 56.44 210 PRO A C 1
ATOM 1609 O O . PRO A 1 210 ? 4.811 19.384 -29.560 1.00 56.44 210 PRO A O 1
ATOM 1612 N N . LEU A 1 211 ? 3.500 17.913 -30.625 1.00 57.34 211 LEU A N 1
ATOM 1613 C CA . LEU A 1 211 ? 3.607 16.864 -29.618 1.00 57.34 211 LEU A CA 1
ATOM 1614 C C . LEU A 1 211 ? 5.020 16.278 -29.643 1.00 57.34 211 LEU A C 1
ATOM 1616 O O . LEU A 1 211 ? 5.552 15.937 -30.697 1.00 57.34 211 LEU A O 1
ATOM 1620 N N . GLY A 1 212 ? 5.628 16.113 -28.469 1.00 59.91 212 GLY A N 1
ATOM 1621 C CA . GLY A 1 212 ? 6.918 15.439 -28.361 1.00 59.91 212 GLY A CA 1
ATOM 1622 C C . GLY A 1 212 ? 6.824 13.972 -28.797 1.00 59.91 212 GLY A C 1
ATOM 1623 O O . GLY A 1 212 ? 5.893 13.266 -28.410 1.00 59.91 212 GLY A O 1
ATOM 1624 N N . HIS A 1 213 ? 7.835 13.486 -29.530 1.00 62.09 213 HIS A N 1
ATOM 1625 C CA . HIS A 1 213 ? 7.939 12.098 -30.029 1.00 62.09 213 HIS A CA 1
ATOM 1626 C C . HIS A 1 213 ? 7.668 11.014 -28.961 1.00 62.09 213 HIS A C 1
ATOM 1628 O O . HIS A 1 213 ? 7.219 9.915 -29.273 1.00 62.09 213 HIS A O 1
ATOM 1634 N N . ARG A 1 214 ? 7.893 11.334 -27.679 1.00 62.09 214 ARG A N 1
ATOM 1635 C CA . ARG A 1 214 ? 7.653 10.444 -26.536 1.00 62.09 214 ARG A CA 1
ATOM 1636 C C . ARG A 1 214 ? 6.186 10.033 -26.385 1.00 62.09 214 ARG A C 1
ATOM 1638 O O . ARG A 1 214 ? 5.932 8.894 -26.016 1.00 62.09 214 ARG A O 1
ATOM 1645 N N . SER A 1 215 ? 5.229 10.914 -26.679 1.00 60.75 215 SER A N 1
ATOM 1646 C CA . SER A 1 215 ? 3.798 10.598 -26.541 1.00 60.75 215 SER A CA 1
ATOM 1647 C C . SER A 1 215 ? 3.331 9.563 -27.567 1.00 60.75 215 SER A C 1
ATOM 1649 O O . SER A 1 215 ? 2.533 8.696 -27.230 1.00 60.75 215 SER A O 1
ATOM 1651 N N . TRP A 1 216 ? 3.893 9.601 -28.777 1.00 62.97 216 TRP A N 1
ATOM 1652 C CA . TRP A 1 216 ? 3.628 8.620 -29.831 1.00 62.97 216 TRP A CA 1
ATOM 1653 C C . TRP A 1 216 ? 4.251 7.254 -29.527 1.00 62.97 216 TRP A C 1
ATOM 1655 O O . TRP A 1 216 ? 3.607 6.228 -29.726 1.00 62.97 216 TRP A O 1
ATOM 1665 N N . ILE A 1 217 ? 5.467 7.233 -28.970 1.00 67.69 217 ILE A N 1
ATOM 1666 C CA . ILE A 1 217 ? 6.124 5.987 -28.540 1.00 67.69 217 ILE A CA 1
ATOM 1667 C C . ILE A 1 217 ? 5.324 5.306 -27.426 1.00 67.69 217 ILE A C 1
ATOM 1669 O O . ILE A 1 217 ? 5.130 4.096 -27.467 1.00 67.69 217 ILE A O 1
ATOM 1673 N N . VAL A 1 218 ? 4.828 6.069 -26.448 1.00 66.38 218 VAL A N 1
ATOM 1674 C CA . VAL A 1 218 ? 4.019 5.520 -25.346 1.00 66.38 218 VAL A CA 1
ATOM 1675 C C . VAL A 1 218 ? 2.681 4.976 -25.854 1.00 66.38 218 VAL A C 1
ATOM 1677 O O . VAL A 1 218 ? 2.279 3.893 -25.434 1.00 66.38 218 VAL A O 1
ATOM 1680 N N . LEU A 1 219 ? 2.030 5.668 -26.796 1.00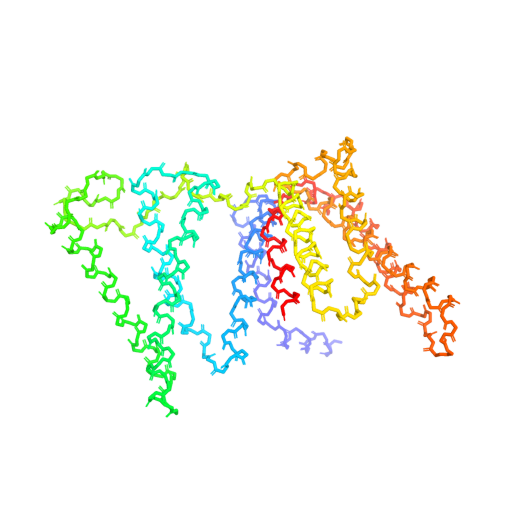 67.44 219 LEU A N 1
ATOM 1681 C CA . LEU A 1 219 ? 0.772 5.217 -27.401 1.00 67.44 219 LEU A CA 1
ATOM 1682 C C . LEU A 1 219 ? 0.943 3.918 -28.209 1.00 67.44 219 LEU A C 1
ATOM 1684 O O . LEU A 1 219 ? 0.048 3.083 -28.199 1.00 67.44 219 LEU A O 1
ATOM 1688 N N . GLY A 1 220 ? 2.084 3.728 -28.882 1.00 68.88 220 GLY A N 1
ATOM 1689 C CA . GLY A 1 220 ? 2.398 2.485 -29.598 1.00 68.88 220 GLY A CA 1
ATOM 1690 C C . GLY A 1 220 ? 2.856 1.345 -28.680 1.00 68.88 220 GLY A C 1
ATOM 1691 O O . GLY A 1 220 ? 2.472 0.196 -28.875 1.00 68.88 220 GLY A O 1
ATOM 1692 N N . ALA A 1 221 ? 3.639 1.649 -27.643 1.00 70.50 221 ALA A N 1
ATOM 1693 C CA . ALA A 1 221 ? 4.162 0.647 -26.715 1.00 70.50 221 ALA A CA 1
ATOM 1694 C C . ALA A 1 221 ? 3.097 0.099 -25.747 1.00 70.50 221 ALA A C 1
ATOM 1696 O O . ALA A 1 221 ? 3.156 -1.074 -25.383 1.00 70.50 221 ALA A O 1
ATOM 1697 N N . ALA A 1 222 ? 2.114 0.911 -25.342 1.00 67.56 222 ALA A N 1
ATOM 1698 C CA . ALA A 1 222 ? 1.056 0.507 -24.411 1.00 67.56 222 ALA A CA 1
ATOM 1699 C C . ALA A 1 222 ? 0.183 -0.674 -24.905 1.00 67.56 222 ALA A C 1
ATOM 1701 O O . ALA A 1 222 ? 0.029 -1.632 -24.146 1.00 67.56 222 ALA A O 1
ATOM 1702 N N . PRO A 1 223 ? -0.350 -0.690 -26.145 1.00 69.81 223 PRO A N 1
ATOM 1703 C CA . PRO A 1 223 ? -1.107 -1.832 -26.661 1.00 69.81 223 PRO A CA 1
ATOM 1704 C C . PRO A 1 223 ? -0.235 -3.077 -26.878 1.00 69.81 223 PRO A C 1
ATOM 1706 O O . PRO A 1 223 ? -0.712 -4.187 -26.660 1.00 69.81 223 PRO A O 1
ATOM 1709 N N . ILE A 1 224 ? 1.051 -2.919 -27.217 1.00 72.81 224 ILE A N 1
ATOM 1710 C CA . ILE A 1 224 ? 2.001 -4.044 -27.322 1.00 72.81 224 ILE A CA 1
ATOM 1711 C C . ILE A 1 224 ? 2.260 -4.659 -25.938 1.00 72.81 224 ILE A C 1
ATOM 1713 O O . ILE A 1 224 ? 2.215 -5.878 -25.779 1.00 72.81 224 ILE A O 1
ATOM 1717 N N . ALA A 1 225 ? 2.467 -3.830 -24.912 1.00 67.62 225 ALA A N 1
ATOM 1718 C CA . ALA A 1 225 ? 2.601 -4.278 -23.526 1.00 67.62 225 ALA A CA 1
ATOM 1719 C C . ALA A 1 225 ? 1.311 -4.944 -23.007 1.00 67.62 225 ALA A C 1
ATOM 1721 O O . ALA A 1 225 ? 1.366 -5.960 -22.311 1.00 67.62 225 ALA A O 1
ATOM 1722 N N . TYR A 1 226 ? 0.143 -4.428 -23.398 1.00 69.69 226 TYR A N 1
ATOM 1723 C CA . TYR A 1 226 ? -1.145 -5.048 -23.085 1.00 69.69 226 TYR A CA 1
ATOM 1724 C C . TYR A 1 226 ? -1.296 -6.417 -23.769 1.00 69.69 226 TYR A C 1
ATOM 1726 O O . TYR A 1 226 ? -1.711 -7.383 -23.129 1.00 69.69 226 TYR A O 1
ATOM 1734 N N . ALA A 1 227 ? -0.877 -6.543 -25.031 1.00 67.38 227 ALA A N 1
ATOM 1735 C CA . ALA A 1 227 ? -0.864 -7.811 -25.761 1.00 67.38 227 ALA A CA 1
ATOM 1736 C C . ALA A 1 227 ? 0.091 -8.844 -25.129 1.00 67.38 227 ALA A C 1
ATOM 1738 O O . ALA A 1 227 ? -0.276 -10.007 -24.967 1.00 67.38 227 ALA A O 1
ATOM 1739 N N . LEU A 1 228 ? 1.272 -8.416 -24.667 1.00 71.00 228 LEU A N 1
ATOM 1740 C CA . LEU A 1 228 ? 2.218 -9.253 -23.910 1.00 71.00 228 LEU A CA 1
ATOM 1741 C C . LEU A 1 228 ? 1.614 -9.814 -22.614 1.00 71.00 228 LEU A C 1
ATOM 1743 O O . LEU A 1 228 ? 2.017 -10.880 -22.154 1.00 71.00 228 LEU A O 1
ATOM 1747 N N . THR A 1 229 ? 0.597 -9.152 -22.058 1.00 66.81 229 THR A N 1
ATOM 1748 C CA . THR A 1 229 ? -0.103 -9.614 -20.850 1.00 66.81 229 THR A CA 1
ATOM 1749 C C . THR A 1 229 ? -0.949 -10.878 -21.108 1.00 66.81 229 THR A C 1
ATOM 1751 O O . THR A 1 229 ? -1.371 -11.537 -20.158 1.00 66.81 229 THR A O 1
ATOM 1754 N N . PHE A 1 230 ? -1.199 -11.248 -22.373 1.00 68.12 230 PHE A N 1
ATOM 1755 C CA . PHE A 1 230 ? -1.911 -12.481 -22.746 1.00 68.12 230 PHE A CA 1
ATOM 1756 C C . PHE A 1 230 ? -1.002 -13.702 -22.914 1.00 68.12 230 PHE A C 1
ATOM 1758 O O . PHE A 1 230 ? -1.512 -14.819 -22.999 1.00 68.12 230 PHE A O 1
ATOM 1765 N N . VAL A 1 231 ? 0.323 -13.523 -22.939 1.00 76.06 231 VAL A N 1
ATOM 1766 C CA . VAL A 1 231 ? 1.268 -14.644 -23.022 1.00 76.06 231 VAL A CA 1
ATOM 1767 C C . VAL A 1 231 ? 1.108 -15.514 -21.768 1.00 76.06 231 VAL A C 1
ATOM 1769 O O . VAL A 1 231 ? 1.197 -14.971 -20.667 1.00 76.06 231 VAL A O 1
ATOM 1772 N N . PRO A 1 232 ? 0.895 -16.839 -21.885 1.00 64.44 232 PRO A N 1
ATOM 1773 C CA . PRO A 1 232 ? 0.516 -17.697 -20.757 1.00 64.44 232 PRO A CA 1
ATOM 1774 C C . PRO A 1 232 ? 1.508 -17.638 -19.586 1.00 64.44 232 PRO A C 1
ATOM 1776 O O . PRO A 1 232 ? 1.082 -17.467 -18.450 1.00 64.44 232 PRO A O 1
ATOM 1779 N N . ALA A 1 233 ? 2.816 -17.626 -19.862 1.00 63.25 233 ALA A N 1
ATOM 1780 C CA . ALA A 1 233 ? 3.853 -17.500 -18.833 1.00 63.25 233 ALA A CA 1
ATOM 1781 C C . ALA A 1 233 ? 3.823 -16.146 -18.090 1.00 63.25 233 ALA A C 1
ATOM 1783 O O . ALA A 1 233 ? 4.076 -16.076 -16.891 1.00 63.25 233 ALA A O 1
ATOM 1784 N N . ILE A 1 234 ? 3.491 -15.059 -18.795 1.00 60.66 234 ILE A N 1
ATOM 1785 C CA . ILE A 1 234 ? 3.392 -13.710 -18.217 1.00 60.66 234 ILE A CA 1
ATOM 1786 C C . ILE A 1 234 ? 2.075 -13.568 -17.449 1.00 60.66 234 ILE A C 1
ATOM 1788 O O . ILE A 1 234 ? 2.046 -12.989 -16.366 1.00 60.66 234 ILE A O 1
ATOM 1792 N N . LYS A 1 235 ? 0.991 -14.132 -17.987 1.00 61.09 235 LYS A N 1
ATOM 1793 C CA . LYS A 1 235 ? -0.332 -14.140 -17.371 1.00 61.09 235 LYS A CA 1
ATOM 1794 C C . LYS A 1 235 ? -0.314 -14.871 -16.033 1.00 61.09 235 LYS A C 1
ATOM 1796 O O . LYS A 1 235 ? -0.829 -14.315 -15.077 1.00 61.09 235 LYS A O 1
ATOM 1801 N N . GLU A 1 236 ? 0.296 -16.052 -15.964 1.00 63.91 236 GLU A N 1
ATOM 1802 C CA . GLU A 1 236 ? 0.380 -16.873 -14.747 1.00 63.91 236 GLU A CA 1
ATOM 1803 C C . GLU A 1 236 ? 1.242 -16.210 -13.657 1.00 63.91 236 GLU A C 1
ATOM 1805 O O . GLU A 1 236 ? 0.877 -16.174 -12.478 1.00 63.91 236 GLU A O 1
ATOM 1810 N N . TYR A 1 237 ? 2.342 -15.573 -14.067 1.00 64.38 237 TYR A N 1
ATOM 1811 C CA . TYR A 1 237 ? 3.187 -14.785 -13.172 1.00 64.38 237 TYR A CA 1
ATOM 1812 C C . TYR A 1 237 ? 2.465 -13.540 -12.629 1.00 64.38 237 TYR A C 1
ATOM 1814 O O . TYR A 1 237 ? 2.500 -13.265 -11.431 1.00 64.38 237 TYR A O 1
ATOM 1822 N N . LEU A 1 238 ? 1.777 -12.793 -13.499 1.00 59.50 238 LEU A N 1
ATOM 1823 C CA . LEU A 1 238 ? 1.050 -11.571 -13.136 1.00 59.50 238 LEU A CA 1
ATOM 1824 C C . LEU A 1 238 ? -0.285 -11.852 -12.430 1.00 59.50 238 LEU A C 1
ATOM 1826 O O . LEU A 1 238 ? -0.791 -10.980 -11.728 1.00 59.50 238 LEU A O 1
ATOM 1830 N N . SER A 1 239 ? -0.898 -13.022 -12.613 1.00 59.34 239 SER A N 1
ATOM 1831 C CA . SER A 1 239 ? -2.159 -13.380 -11.946 1.00 59.34 239 SER A CA 1
ATOM 1832 C C . SER A 1 239 ? -1.977 -13.785 -10.487 1.00 59.34 239 SER A C 1
ATOM 1834 O O . SER A 1 239 ? -2.964 -14.025 -9.806 1.00 59.34 239 SER A O 1
ATOM 1836 N N . SER A 1 240 ? -0.738 -13.892 -10.007 1.00 61.06 240 SER A N 1
ATOM 1837 C CA . SER A 1 240 ? -0.461 -14.245 -8.619 1.00 61.06 240 SER A CA 1
ATOM 1838 C C . SER A 1 240 ? -0.676 -13.042 -7.691 1.00 61.06 240 SER A C 1
ATOM 1840 O O . SER A 1 240 ? 0.049 -12.051 -7.772 1.00 61.06 240 SER A O 1
ATOM 1842 N N . ASP A 1 241 ? -1.637 -13.148 -6.771 1.00 57.88 241 ASP A N 1
ATOM 1843 C CA . ASP A 1 241 ? -1.958 -12.101 -5.778 1.00 57.88 241 ASP A CA 1
ATOM 1844 C C . ASP A 1 241 ? -0.821 -11.891 -4.771 1.00 57.88 241 ASP A C 1
ATOM 1846 O O . ASP A 1 241 ? -0.549 -10.786 -4.297 1.00 57.88 241 ASP A O 1
ATOM 1850 N N . ARG A 1 242 ? -0.111 -12.981 -4.463 1.00 60.16 242 ARG A N 1
ATOM 1851 C CA . ARG A 1 242 ? 1.053 -12.971 -3.584 1.00 60.16 242 ARG A CA 1
ATOM 1852 C C . ARG A 1 242 ? 2.221 -13.639 -4.280 1.00 60.16 242 ARG A C 1
ATOM 1854 O O . ARG A 1 242 ? 2.221 -14.855 -4.479 1.00 60.16 242 ARG A O 1
ATOM 1861 N N . LEU A 1 243 ? 3.220 -12.842 -4.634 1.00 63.50 243 LEU A N 1
ATOM 1862 C CA . LEU A 1 243 ? 4.412 -13.348 -5.296 1.00 63.50 243 LEU A CA 1
ATOM 1863 C C . LEU A 1 243 ? 5.306 -14.034 -4.271 1.00 63.50 243 LEU A C 1
ATOM 1865 O O . LEU A 1 243 ? 5.531 -13.505 -3.181 1.00 63.50 243 LEU A O 1
ATOM 1869 N N . LEU A 1 244 ? 5.861 -15.187 -4.627 1.00 69.25 244 LEU A N 1
ATOM 1870 C CA . LEU A 1 244 ? 6.932 -15.783 -3.836 1.00 69.25 244 LEU A CA 1
ATOM 1871 C C . LEU A 1 244 ? 8.111 -14.812 -3.777 1.00 69.25 244 LEU A C 1
ATOM 1873 O O . LEU A 1 244 ? 8.498 -14.228 -4.795 1.00 69.25 244 LEU A O 1
ATOM 1877 N N . LEU A 1 245 ? 8.698 -14.663 -2.591 1.00 65.81 245 LEU A N 1
ATOM 1878 C CA . LEU A 1 245 ? 9.833 -13.771 -2.379 1.00 65.81 245 LEU A CA 1
ATOM 1879 C C . LEU A 1 245 ? 11.009 -14.167 -3.276 1.00 65.81 245 LEU A C 1
ATOM 1881 O O . LEU A 1 245 ? 11.701 -13.293 -3.786 1.00 65.81 245 LEU A O 1
ATOM 1885 N N . LEU A 1 246 ? 11.150 -15.462 -3.576 1.00 67.31 246 LEU A N 1
ATOM 1886 C CA . LEU A 1 246 ? 12.064 -15.974 -4.595 1.00 67.31 246 LEU A CA 1
ATOM 1887 C C . LEU A 1 246 ? 11.869 -15.300 -5.963 1.00 67.31 246 LEU A C 1
ATOM 1889 O O . LEU A 1 246 ? 12.811 -14.752 -6.528 1.00 67.31 246 LEU A O 1
ATOM 1893 N N . HIS A 1 247 ? 10.646 -15.324 -6.493 1.00 68.62 247 HIS A N 1
ATOM 1894 C CA . HIS A 1 247 ? 10.329 -14.743 -7.797 1.00 68.62 247 HIS A CA 1
ATOM 1895 C C . HIS A 1 247 ? 10.487 -13.217 -7.791 1.00 68.62 247 HIS A C 1
ATOM 1897 O O . HIS A 1 247 ? 10.955 -12.638 -8.772 1.00 68.62 247 HIS A O 1
ATOM 1903 N N . ALA A 1 248 ? 10.175 -12.564 -6.670 1.00 66.25 248 ALA A N 1
ATOM 1904 C CA . ALA A 1 248 ? 10.341 -11.121 -6.514 1.00 66.25 248 ALA A CA 1
ATOM 1905 C C . ALA A 1 248 ? 11.827 -10.725 -6.518 1.00 66.25 248 ALA A C 1
ATOM 1907 O O . ALA A 1 248 ? 12.224 -9.797 -7.220 1.00 66.25 248 ALA A O 1
ATOM 1908 N N . VAL A 1 249 ? 12.666 -11.464 -5.787 1.00 67.19 249 VAL A N 1
ATOM 1909 C CA . VAL A 1 249 ? 14.120 -11.252 -5.761 1.00 67.19 249 VAL A CA 1
ATOM 1910 C C . VAL A 1 249 ? 14.723 -11.530 -7.136 1.00 67.19 249 VAL A C 1
ATOM 1912 O O . VAL A 1 249 ? 15.476 -10.705 -7.647 1.00 67.19 249 VAL A O 1
ATOM 1915 N N . LEU A 1 250 ? 14.351 -12.636 -7.780 1.00 70.25 250 LEU A N 1
ATOM 1916 C CA . LEU A 1 250 ? 14.911 -13.022 -9.074 1.00 70.25 250 LEU A CA 1
ATOM 1917 C C . LEU A 1 250 ? 14.505 -12.053 -10.196 1.00 70.25 250 LEU A C 1
ATOM 1919 O O . LEU A 1 250 ? 15.344 -11.672 -11.011 1.00 70.25 250 LEU A O 1
ATOM 1923 N N . SER A 1 251 ? 13.253 -11.585 -10.203 1.00 67.94 251 SER A N 1
ATOM 1924 C CA . SER A 1 251 ? 12.801 -10.545 -11.139 1.00 67.94 251 SER A CA 1
ATOM 1925 C C . SER A 1 251 ? 13.449 -9.187 -10.868 1.00 67.94 251 SER A C 1
ATOM 1927 O O . SER A 1 251 ? 13.831 -8.511 -11.821 1.00 67.94 251 SER A O 1
ATOM 1929 N N . GLY A 1 252 ? 13.651 -8.805 -9.603 1.00 64.50 252 GLY A N 1
ATOM 1930 C CA . GLY A 1 252 ? 14.378 -7.587 -9.236 1.00 64.50 252 GLY A CA 1
ATOM 1931 C C . GLY A 1 252 ? 15.840 -7.614 -9.692 1.00 64.50 252 GLY A C 1
ATOM 1932 O O . GLY A 1 252 ? 16.309 -6.675 -10.336 1.00 64.50 252 GLY A O 1
ATOM 1933 N N . LEU A 1 253 ? 16.549 -8.713 -9.430 1.00 71.44 253 LEU A N 1
ATOM 1934 C CA . LEU A 1 253 ? 17.933 -8.911 -9.875 1.00 71.44 253 LEU A CA 1
ATOM 1935 C C . LEU A 1 253 ? 18.032 -8.953 -11.407 1.00 71.44 253 LEU A C 1
ATOM 1937 O O . LEU A 1 253 ? 18.903 -8.302 -11.987 1.00 71.44 253 LEU A O 1
ATOM 1941 N N . GLY A 1 254 ? 17.096 -9.636 -12.070 1.00 69.50 254 GLY A N 1
ATOM 1942 C CA . GLY A 1 254 ? 16.979 -9.642 -13.528 1.00 69.50 254 GLY A CA 1
ATOM 1943 C C . GLY A 1 254 ? 16.739 -8.244 -14.106 1.00 69.50 254 GLY A C 1
ATOM 1944 O O . GLY A 1 254 ? 17.422 -7.845 -15.049 1.00 69.50 254 GLY A O 1
ATOM 1945 N N . ALA A 1 255 ? 15.842 -7.455 -13.508 1.00 71.88 255 ALA A N 1
ATOM 1946 C CA . ALA A 1 255 ? 15.573 -6.080 -13.923 1.00 71.88 255 ALA A CA 1
ATOM 1947 C C . ALA A 1 255 ? 16.810 -5.181 -13.783 1.00 71.88 255 ALA A C 1
ATOM 1949 O O . ALA A 1 255 ? 17.082 -4.383 -14.679 1.00 71.88 255 ALA A O 1
ATOM 1950 N N . VAL A 1 256 ? 17.600 -5.343 -12.713 1.00 72.19 256 VAL A N 1
ATOM 1951 C CA . VAL A 1 256 ? 18.881 -4.633 -12.551 1.00 72.19 256 VAL A CA 1
ATOM 1952 C C . VAL A 1 256 ? 19.848 -5.006 -13.674 1.00 72.19 256 VAL A C 1
ATOM 1954 O O . VAL A 1 256 ? 20.420 -4.113 -14.294 1.00 72.19 256 VAL A O 1
ATOM 1957 N N . ILE A 1 257 ? 19.997 -6.294 -13.993 1.00 72.06 257 ILE A N 1
ATOM 1958 C CA . ILE 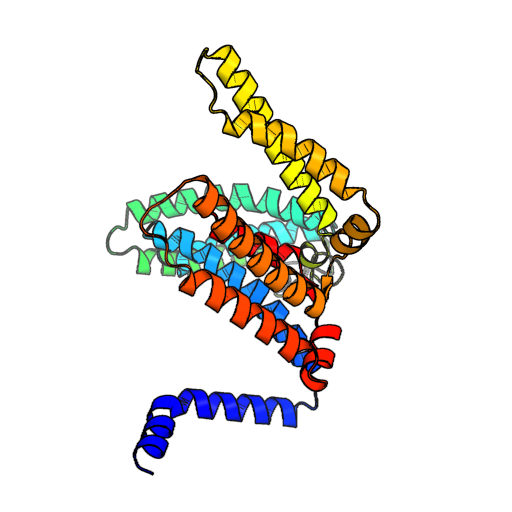A 1 257 ? 20.890 -6.751 -15.071 1.00 72.06 257 ILE A CA 1
ATOM 1959 C C . ILE A 1 257 ? 20.450 -6.181 -16.428 1.00 72.06 257 ILE A C 1
ATOM 1961 O O . ILE A 1 257 ? 21.282 -5.659 -17.175 1.00 72.06 257 ILE A O 1
ATOM 1965 N N . VAL A 1 258 ? 19.149 -6.211 -16.732 1.00 75.88 258 VAL A N 1
ATOM 1966 C CA . VAL A 1 258 ? 18.588 -5.647 -17.972 1.00 75.88 258 VAL A CA 1
ATOM 1967 C C . VAL A 1 258 ? 18.787 -4.131 -18.027 1.00 75.88 258 VAL A C 1
ATOM 1969 O O . VAL A 1 258 ? 19.233 -3.609 -19.049 1.00 75.88 258 VAL A O 1
ATOM 1972 N N . TRP A 1 259 ? 18.524 -3.419 -16.929 1.00 70.38 259 TRP A N 1
ATOM 1973 C CA . TRP A 1 259 ? 18.691 -1.968 -16.842 1.00 70.38 259 TRP A CA 1
ATOM 1974 C C . TRP A 1 259 ? 20.150 -1.539 -17.036 1.00 70.38 259 TRP A C 1
ATOM 1976 O O . TRP A 1 259 ? 20.433 -0.612 -17.799 1.00 70.38 259 TRP A O 1
ATOM 1986 N N . GLN A 1 260 ? 21.093 -2.239 -16.400 1.00 68.75 260 GLN A N 1
ATOM 1987 C CA . GLN A 1 260 ? 22.524 -1.972 -16.567 1.00 68.75 260 GLN A CA 1
ATOM 1988 C C . GLN A 1 260 ? 23.001 -2.312 -17.985 1.00 68.75 260 GLN A C 1
ATOM 1990 O O . GLN A 1 260 ? 23.752 -1.539 -18.584 1.00 68.75 260 GLN A O 1
ATOM 1995 N N . SER A 1 261 ? 22.507 -3.405 -18.570 1.00 68.94 261 SER A N 1
ATOM 1996 C CA . SER A 1 261 ? 22.801 -3.772 -19.962 1.00 68.94 261 SER A CA 1
ATOM 1997 C C . SER A 1 261 ? 22.282 -2.715 -20.946 1.00 68.94 261 SER A C 1
ATOM 1999 O O . SER A 1 261 ? 23.005 -2.297 -21.853 1.00 68.94 261 SER A O 1
ATOM 2001 N N . TRP A 1 262 ? 21.070 -2.197 -20.726 1.00 73.31 262 TRP A N 1
ATOM 2002 C CA . TRP A 1 262 ? 20.495 -1.107 -21.518 1.00 73.31 262 TRP A CA 1
ATOM 2003 C C . TRP A 1 262 ? 21.289 0.200 -21.392 1.00 73.31 262 TRP A C 1
ATOM 2005 O O . TRP A 1 262 ? 21.512 0.897 -22.386 1.00 73.31 262 TRP A O 1
ATOM 2015 N N . LEU A 1 263 ? 21.770 0.539 -20.192 1.00 66.56 263 LEU A N 1
ATOM 2016 C CA . LEU A 1 263 ? 22.639 1.699 -19.976 1.00 66.56 263 LEU A CA 1
ATOM 2017 C C . LEU A 1 263 ? 23.955 1.575 -20.752 1.00 66.56 263 LEU A C 1
ATOM 2019 O O . LEU A 1 263 ? 24.363 2.534 -21.404 1.00 66.56 263 LEU A O 1
ATOM 2023 N N . ILE A 1 264 ? 24.577 0.395 -20.765 1.00 70.69 264 ILE A N 1
ATOM 2024 C CA . ILE A 1 264 ? 25.807 0.144 -21.532 1.00 70.69 264 ILE A CA 1
ATOM 2025 C C . ILE A 1 264 ? 25.551 0.293 -23.040 1.00 70.69 264 ILE A C 1
ATOM 2027 O O . ILE A 1 264 ? 26.302 0.989 -23.729 1.00 70.69 264 ILE A O 1
ATOM 2031 N N . VAL A 1 265 ? 24.473 -0.307 -23.557 1.00 70.06 265 VAL A N 1
ATOM 2032 C CA . VAL A 1 265 ? 24.120 -0.256 -24.988 1.00 70.06 265 VAL A CA 1
ATOM 2033 C C . VAL A 1 265 ? 23.755 1.165 -25.424 1.00 70.06 265 VAL A C 1
ATOM 2035 O O . VAL A 1 265 ? 24.293 1.674 -26.410 1.00 70.06 265 VAL A O 1
ATOM 2038 N N . SER A 1 266 ? 22.895 1.846 -24.667 1.00 61.19 266 SER A N 1
ATOM 2039 C CA . SER A 1 266 ? 22.452 3.208 -24.990 1.00 61.19 266 SER A CA 1
ATOM 2040 C C . SER A 1 266 ? 23.594 4.227 -24.947 1.00 61.19 266 SER A C 1
ATOM 2042 O O . SER A 1 266 ? 23.613 5.154 -25.762 1.00 61.19 266 SER A O 1
ATOM 2044 N N . ASN A 1 267 ? 24.587 4.045 -24.070 1.00 63.09 267 ASN A N 1
ATOM 2045 C CA . ASN A 1 267 ? 25.743 4.938 -24.014 1.00 63.09 267 ASN A CA 1
ATOM 2046 C C . ASN A 1 267 ? 26.792 4.642 -25.091 1.00 63.09 267 ASN A C 1
ATOM 2048 O O . ASN A 1 267 ? 27.421 5.574 -25.597 1.00 63.09 267 ASN A O 1
ATOM 2052 N N . LYS A 1 268 ? 26.919 3.375 -25.511 1.00 60.59 268 LYS A N 1
ATOM 2053 C CA . LYS A 1 268 ? 27.733 2.986 -26.674 1.00 60.59 268 LYS A CA 1
ATOM 2054 C C . LYS A 1 268 ? 27.170 3.575 -27.975 1.00 60.59 268 LYS A C 1
ATOM 2056 O O . LYS A 1 268 ? 27.938 4.028 -28.819 1.00 60.59 268 LYS A O 1
ATOM 2061 N N . ILE A 1 269 ? 25.842 3.654 -28.093 1.00 59.44 269 ILE A N 1
ATOM 2062 C CA . ILE A 1 269 ? 25.137 4.266 -29.234 1.00 59.44 269 ILE A CA 1
ATOM 2063 C C . ILE A 1 269 ? 25.225 5.804 -29.218 1.00 59.44 269 ILE A C 1
ATOM 2065 O O . ILE A 1 269 ? 25.388 6.416 -30.269 1.00 59.44 269 ILE A O 1
ATOM 2069 N N . ARG A 1 270 ? 25.169 6.454 -28.044 1.00 55.72 270 ARG A N 1
ATOM 2070 C CA . ARG A 1 270 ? 25.218 7.929 -27.919 1.00 55.72 270 ARG A CA 1
ATOM 2071 C C . ARG A 1 270 ? 26.624 8.546 -27.844 1.00 55.72 270 ARG A C 1
ATOM 2073 O O . ARG A 1 270 ? 26.714 9.760 -27.682 1.00 55.72 270 ARG A O 1
ATOM 2080 N N . ARG A 1 271 ? 27.703 7.751 -27.953 1.00 54.97 271 ARG A N 1
ATOM 2081 C CA . ARG A 1 271 ? 29.119 8.197 -27.921 1.00 54.97 271 ARG A CA 1
ATOM 2082 C C . ARG A 1 271 ? 29.411 9.274 -26.854 1.00 54.97 271 ARG A C 1
ATOM 2084 O O . ARG A 1 271 ? 30.074 10.273 -27.133 1.00 54.97 271 ARG A O 1
ATOM 2091 N N . ARG A 1 272 ? 28.939 9.100 -25.614 1.00 53.06 272 ARG A N 1
ATOM 2092 C CA . ARG A 1 272 ? 29.356 9.999 -24.522 1.00 53.06 272 ARG A CA 1
ATOM 2093 C C . ARG A 1 272 ? 30.798 9.677 -24.111 1.00 53.06 272 ARG A C 1
ATOM 2095 O O . ARG A 1 272 ? 31.084 8.539 -23.758 1.00 53.06 272 ARG A O 1
ATOM 2102 N N . LYS A 1 273 ? 31.690 10.675 -24.155 1.00 49.16 273 LYS A N 1
ATOM 2103 C CA . LYS A 1 273 ? 33.145 10.527 -23.927 1.00 49.16 273 LYS A CA 1
ATOM 2104 C C . LYS A 1 273 ? 33.552 10.175 -22.485 1.00 49.16 273 LYS A C 1
ATOM 2106 O O . LYS A 1 273 ? 34.650 9.675 -22.295 1.00 49.16 273 LYS A O 1
ATOM 2111 N N . GLU A 1 274 ? 32.681 10.364 -21.495 1.00 53.75 274 GLU A N 1
ATOM 2112 C CA . GLU A 1 274 ? 32.989 10.134 -20.073 1.00 53.75 274 GLU A CA 1
ATOM 2113 C C . GLU A 1 274 ? 31.974 9.188 -19.418 1.00 53.75 274 GLU A C 1
ATOM 2115 O O . GLU A 1 274 ? 31.177 9.586 -18.568 1.00 53.75 274 GLU A O 1
ATOM 2120 N N . TYR A 1 275 ? 31.955 7.916 -19.822 1.00 56.53 275 TYR A N 1
ATOM 2121 C CA . TYR A 1 275 ? 31.175 6.913 -19.096 1.00 56.53 275 TYR A CA 1
ATOM 2122 C C . TYR A 1 275 ? 32.060 5.847 -18.472 1.00 56.53 275 TYR A C 1
ATOM 2124 O O . TYR A 1 275 ? 32.739 5.093 -19.164 1.00 56.53 275 TYR A O 1
ATOM 2132 N N . SER A 1 276 ? 32.012 5.761 -17.143 1.00 60.03 276 SER A N 1
ATOM 2133 C CA . SER A 1 276 ? 32.705 4.720 -16.398 1.00 60.03 276 SER A CA 1
ATOM 2134 C C . SER A 1 276 ? 31.929 3.402 -16.474 1.00 60.03 276 SER A C 1
ATOM 2136 O O . SER A 1 276 ? 30.879 3.227 -15.860 1.00 60.03 276 SER A O 1
ATOM 2138 N N . LEU A 1 277 ? 32.490 2.441 -17.212 1.00 61.00 277 LEU A N 1
ATOM 2139 C CA . LEU A 1 277 ? 31.981 1.066 -17.329 1.00 61.00 277 LEU A CA 1
ATOM 2140 C C . LEU A 1 277 ? 32.040 0.273 -16.012 1.00 61.00 277 LEU A C 1
ATOM 2142 O O . LEU A 1 277 ? 31.330 -0.717 -15.856 1.00 61.00 277 LEU A O 1
ATOM 2146 N N . ILE A 1 278 ? 32.850 0.722 -15.052 1.00 65.38 278 ILE A N 1
ATOM 2147 C CA . ILE A 1 278 ? 33.089 0.029 -13.782 1.00 65.38 278 ILE A CA 1
ATOM 2148 C C . ILE A 1 278 ? 31.818 -0.016 -12.923 1.00 65.38 278 ILE A C 1
ATOM 2150 O O . ILE A 1 278 ? 31.496 -1.059 -12.364 1.00 65.38 278 ILE A O 1
ATOM 2154 N N . ARG A 1 279 ? 31.049 1.081 -12.841 1.00 68.50 279 ARG A N 1
ATOM 2155 C CA . ARG A 1 279 ? 29.856 1.137 -11.975 1.00 68.50 279 ARG A CA 1
ATOM 2156 C C . ARG A 1 279 ? 28.758 0.150 -12.421 1.00 68.50 279 ARG A C 1
ATOM 2158 O O . ARG A 1 279 ? 28.322 -0.630 -11.578 1.00 68.50 279 ARG A O 1
ATOM 2165 N N . PRO A 1 280 ? 28.350 0.090 -13.707 1.00 67.56 280 PRO A N 1
ATOM 2166 C CA . PRO A 1 280 ? 27.384 -0.908 -14.183 1.00 67.56 280 PRO A CA 1
ATOM 2167 C C . PRO A 1 280 ? 27.838 -2.358 -13.992 1.00 67.56 280 PRO A C 1
ATOM 2169 O O . PRO A 1 280 ? 27.033 -3.211 -13.621 1.00 67.56 280 PRO A O 1
ATOM 2172 N N . LEU A 1 281 ? 29.129 -2.635 -14.211 1.00 68.88 281 LEU A N 1
ATOM 2173 C CA . LEU A 1 281 ? 29.709 -3.969 -14.031 1.00 68.88 281 LEU A CA 1
ATOM 2174 C C . LEU A 1 281 ? 29.681 -4.419 -12.567 1.00 68.88 281 LEU A C 1
ATOM 2176 O O . LEU A 1 281 ? 29.338 -5.566 -12.297 1.00 68.88 281 LEU A O 1
ATOM 2180 N N . VAL A 1 282 ? 29.965 -3.517 -11.623 1.00 73.44 282 VAL A N 1
ATOM 2181 C CA . VAL A 1 282 ? 29.869 -3.807 -10.183 1.00 73.44 282 VAL A CA 1
ATOM 2182 C C . VAL A 1 282 ? 28.427 -4.130 -9.783 1.00 73.44 282 VAL A C 1
ATOM 2184 O O . VAL A 1 282 ? 28.202 -5.114 -9.084 1.00 73.44 282 VAL A O 1
ATOM 2187 N N . TYR A 1 283 ? 27.434 -3.378 -10.270 1.00 72.44 283 TYR A N 1
ATOM 2188 C CA . TYR A 1 283 ? 26.026 -3.689 -9.988 1.00 72.44 283 TYR A CA 1
ATOM 2189 C C . TYR A 1 283 ? 25.575 -5.023 -10.597 1.00 72.44 283 TYR A C 1
ATOM 2191 O O . TYR A 1 283 ? 24.828 -5.755 -9.951 1.00 72.44 283 TYR A O 1
ATOM 2199 N N . MET A 1 284 ? 26.056 -5.380 -11.793 1.00 68.81 284 MET A N 1
ATOM 2200 C CA . MET A 1 284 ? 25.802 -6.706 -12.371 1.00 68.81 284 MET A CA 1
ATOM 2201 C C . MET A 1 284 ? 26.478 -7.822 -11.568 1.00 68.81 284 MET A C 1
ATOM 2203 O O . MET A 1 284 ? 25.844 -8.839 -11.306 1.00 68.81 284 MET A O 1
ATOM 2207 N N . ALA A 1 285 ? 27.721 -7.632 -11.120 1.00 72.12 285 ALA A N 1
ATOM 2208 C CA . ALA A 1 285 ? 28.426 -8.613 -10.296 1.00 72.12 285 ALA A CA 1
ATOM 2209 C C . ALA A 1 285 ? 27.734 -8.833 -8.939 1.00 72.12 285 ALA A C 1
ATOM 2211 O O . ALA A 1 285 ? 27.563 -9.974 -8.512 1.00 72.12 285 ALA A O 1
ATOM 2212 N N . ILE A 1 286 ? 27.264 -7.757 -8.296 1.00 76.00 286 ILE A N 1
ATOM 2213 C CA . ILE A 1 286 ? 26.455 -7.835 -7.069 1.00 76.00 286 ILE A CA 1
ATOM 2214 C C . ILE A 1 286 ? 25.141 -8.577 -7.340 1.00 76.00 286 ILE A C 1
ATOM 2216 O O . ILE A 1 286 ? 24.742 -9.420 -6.538 1.00 76.00 286 ILE A O 1
ATOM 2220 N N . ALA A 1 287 ? 24.488 -8.313 -8.476 1.00 68.44 287 ALA A N 1
ATOM 2221 C CA . ALA A 1 287 ? 23.237 -8.979 -8.821 1.00 68.44 287 ALA A CA 1
ATOM 2222 C C . ALA A 1 287 ? 23.421 -10.489 -9.065 1.00 68.44 287 ALA A C 1
ATOM 2224 O O . ALA A 1 287 ? 22.631 -11.295 -8.575 1.00 68.44 287 ALA A O 1
ATOM 2225 N N . VAL A 1 288 ? 24.500 -10.881 -9.747 1.00 73.62 288 VAL A N 1
ATOM 2226 C CA . VAL A 1 288 ? 24.873 -12.290 -9.958 1.00 73.62 288 VAL A CA 1
ATOM 2227 C C . VAL A 1 288 ? 25.236 -12.970 -8.633 1.00 73.62 288 VAL A C 1
ATOM 2229 O O . VAL A 1 288 ? 24.785 -14.086 -8.377 1.00 73.62 288 VAL A O 1
ATOM 2232 N N . GLY A 1 289 ? 25.973 -12.288 -7.751 1.00 74.38 289 GLY A N 1
ATOM 2233 C CA . GLY A 1 289 ? 26.249 -12.773 -6.395 1.00 74.38 289 GLY A CA 1
ATOM 2234 C C . GLY A 1 289 ? 24.972 -12.991 -5.573 1.00 74.38 289 GLY A C 1
ATOM 2235 O O . GLY A 1 289 ? 24.836 -14.013 -4.903 1.00 74.38 289 GLY A O 1
ATOM 2236 N N . GLY A 1 290 ? 23.996 -12.084 -5.687 1.00 71.00 290 GLY A N 1
ATOM 2237 C CA . GLY A 1 290 ? 22.663 -12.227 -5.090 1.00 71.00 290 GLY A CA 1
ATOM 2238 C C . GLY A 1 290 ? 21.897 -13.449 -5.608 1.00 71.00 290 GLY A C 1
ATOM 2239 O O . GLY A 1 290 ? 21.312 -14.192 -4.817 1.00 71.00 290 GLY A O 1
ATOM 2240 N N . CYS A 1 291 ? 21.961 -13.723 -6.915 1.00 66.81 291 CYS A N 1
ATOM 2241 C CA . CYS A 1 291 ? 21.379 -14.936 -7.497 1.00 66.81 291 CYS A CA 1
ATOM 2242 C C . CYS A 1 291 ? 22.034 -16.208 -6.942 1.00 66.81 291 CYS A C 1
ATOM 2244 O O . CYS A 1 291 ? 21.334 -17.174 -6.666 1.00 66.81 291 CYS A O 1
ATOM 2246 N N . LEU A 1 292 ? 23.350 -16.217 -6.714 1.00 70.19 292 LEU A N 1
ATOM 2247 C CA . LEU A 1 292 ? 24.043 -17.372 -6.128 1.00 70.19 292 LEU A CA 1
ATOM 2248 C C . LEU A 1 292 ? 23.675 -17.592 -4.651 1.00 70.19 292 LEU A C 1
ATOM 2250 O O . LEU A 1 292 ? 23.453 -18.728 -4.237 1.00 70.19 292 LEU A O 1
ATOM 2254 N N . LEU A 1 293 ? 23.523 -16.515 -3.873 1.00 72.50 293 LEU A N 1
ATOM 2255 C CA . LEU A 1 293 ? 23.059 -16.562 -2.474 1.00 72.50 293 LEU A CA 1
ATOM 2256 C C . LEU A 1 293 ? 21.642 -17.146 -2.332 1.00 72.50 293 LEU A C 1
ATOM 2258 O O . LEU A 1 293 ? 21.301 -17.704 -1.290 1.00 72.50 293 LEU A O 1
ATOM 2262 N N . THR A 1 294 ? 20.835 -17.049 -3.387 1.00 71.19 294 THR A N 1
ATOM 2263 C CA . THR A 1 294 ? 19.461 -17.567 -3.439 1.00 71.19 294 THR A CA 1
ATOM 2264 C C . THR A 1 294 ? 19.423 -19.105 -3.388 1.00 71.19 294 THR A C 1
ATOM 2266 O O . THR A 1 294 ? 18.473 -19.666 -2.851 1.00 71.19 294 THR A O 1
ATOM 2269 N N . TYR A 1 295 ? 20.478 -19.787 -3.853 1.00 69.38 295 TYR A N 1
ATOM 2270 C CA . TYR A 1 295 ? 20.589 -21.257 -3.860 1.00 69.38 295 TYR A CA 1
ATOM 2271 C C . TYR A 1 295 ? 21.060 -21.865 -2.526 1.00 69.38 295 TYR A C 1
ATOM 2273 O O . TYR A 1 295 ? 21.225 -23.079 -2.399 1.00 69.38 295 TYR A O 1
ATOM 2281 N N . ILE A 1 296 ? 21.317 -21.043 -1.507 1.00 78.31 296 ILE A N 1
ATOM 2282 C CA . ILE A 1 296 ? 21.716 -21.534 -0.187 1.00 78.31 296 ILE A CA 1
ATOM 2283 C C . ILE A 1 296 ? 20.479 -22.114 0.516 1.00 78.31 296 ILE A C 1
ATOM 2285 O O . ILE A 1 296 ? 19.546 -21.376 0.815 1.00 78.31 296 ILE A O 1
ATOM 2289 N N . LYS A 1 297 ? 20.485 -23.418 0.845 1.00 70.94 297 LYS A N 1
ATOM 2290 C CA . LYS A 1 297 ? 19.338 -24.175 1.410 1.00 70.94 297 LYS A CA 1
ATOM 2291 C C . LYS A 1 297 ? 18.489 -23.440 2.475 1.00 70.94 297 LYS A C 1
ATOM 2293 O O . LYS A 1 297 ? 17.263 -23.448 2.357 1.00 70.94 297 LYS A O 1
ATOM 2298 N N . PRO A 1 298 ? 19.061 -22.813 3.527 1.00 67.19 298 PRO A N 1
ATOM 2299 C CA . PRO A 1 298 ? 18.267 -22.059 4.505 1.00 67.19 298 PRO A CA 1
ATOM 2300 C C . PRO A 1 298 ? 17.628 -20.785 3.934 1.00 67.19 298 PRO A C 1
ATOM 2302 O O . PRO A 1 298 ? 16.525 -20.428 4.343 1.00 67.19 298 PRO A O 1
ATOM 2305 N N . VAL A 1 299 ? 18.287 -20.120 2.984 1.00 64.25 299 VAL A N 1
ATOM 2306 C CA . VAL A 1 299 ? 17.774 -18.925 2.302 1.00 64.25 299 VAL A CA 1
ATOM 2307 C C . VAL A 1 299 ? 16.663 -19.329 1.337 1.00 64.25 299 VAL A C 1
ATOM 2309 O O . VAL A 1 299 ? 15.559 -18.804 1.430 1.00 64.25 299 VAL A O 1
ATOM 2312 N N . GLU A 1 300 ? 16.904 -20.333 0.499 1.00 71.56 300 GLU A N 1
ATOM 2313 C CA . GLU A 1 300 ? 15.935 -20.886 -0.451 1.00 71.56 300 GLU A CA 1
ATOM 2314 C C . GLU A 1 300 ? 14.618 -21.286 0.234 1.00 71.56 300 GLU A C 1
ATOM 2316 O O . GLU A 1 300 ? 13.535 -20.914 -0.217 1.00 71.56 300 GLU A O 1
ATOM 2321 N N . LYS A 1 301 ? 14.693 -21.959 1.390 1.00 69.69 301 LYS A N 1
ATOM 2322 C CA . LYS A 1 301 ? 13.506 -22.374 2.154 1.00 69.69 301 LYS A CA 1
ATOM 2323 C C . LYS A 1 301 ? 12.675 -21.191 2.665 1.00 69.69 301 LYS A C 1
ATOM 2325 O O . LYS A 1 301 ? 11.452 -21.288 2.730 1.00 69.69 301 LYS A O 1
ATOM 2330 N N . ILE A 1 302 ? 13.316 -20.076 3.018 1.00 65.94 302 ILE A N 1
ATOM 2331 C CA . ILE A 1 302 ? 12.621 -18.838 3.400 1.00 65.94 302 ILE A CA 1
ATOM 2332 C C . ILE A 1 302 ? 12.023 -18.174 2.153 1.00 65.94 302 ILE A C 1
ATOM 2334 O O . ILE A 1 302 ? 10.853 -17.790 2.163 1.00 65.94 302 ILE A O 1
ATOM 2338 N N . LEU A 1 303 ? 12.792 -18.093 1.065 1.00 63.66 303 LEU A N 1
ATOM 2339 C CA . LEU A 1 303 ? 12.379 -17.487 -0.204 1.00 63.66 303 LEU A CA 1
ATOM 2340 C C . LEU A 1 303 ? 11.176 -18.193 -0.852 1.00 63.66 303 LEU A C 1
ATOM 2342 O O . LEU A 1 303 ? 10.335 -17.531 -1.462 1.00 63.66 303 LEU A O 1
ATOM 2346 N N . LEU A 1 304 ? 11.087 -19.516 -0.701 1.00 69.56 304 LEU A N 1
ATOM 2347 C CA . LEU A 1 304 ? 9.987 -20.353 -1.190 1.00 69.56 304 LEU A CA 1
ATOM 2348 C C . LEU A 1 304 ? 8.753 -20.345 -0.273 1.00 69.56 304 LEU A C 1
ATOM 2350 O O . LEU A 1 304 ? 7.688 -20.806 -0.680 1.00 69.56 304 LEU A O 1
ATOM 2354 N N . TYR A 1 305 ? 8.869 -19.834 0.954 1.00 68.81 305 TYR A N 1
ATOM 2355 C CA . TYR A 1 305 ? 7.758 -19.790 1.909 1.00 68.81 305 TYR A CA 1
ATOM 2356 C C . TYR A 1 305 ? 7.122 -18.404 2.005 1.00 68.81 305 TYR A C 1
ATOM 2358 O O . TYR A 1 305 ? 5.902 -18.276 2.138 1.00 68.81 305 TYR A O 1
ATOM 2366 N N . VAL A 1 306 ? 7.937 -17.350 1.949 1.00 68.00 306 VAL A N 1
ATOM 2367 C CA . VAL A 1 306 ? 7.438 -15.986 2.091 1.00 68.00 306 VAL A CA 1
ATOM 2368 C C . VAL A 1 306 ? 6.726 -15.567 0.811 1.00 68.00 306 VAL A C 1
ATOM 2370 O O . VAL A 1 306 ? 7.318 -15.523 -0.265 1.00 68.00 306 VAL A O 1
ATOM 2373 N N . LYS A 1 307 ? 5.449 -15.214 0.946 1.00 72.62 307 LYS A N 1
ATOM 2374 C CA . LYS A 1 307 ? 4.655 -14.617 -0.125 1.00 72.62 307 LYS A CA 1
ATOM 2375 C C . LYS A 1 307 ? 4.452 -13.137 0.169 1.00 72.62 307 LYS A C 1
ATOM 2377 O O . LYS A 1 307 ? 3.926 -12.786 1.225 1.00 72.62 307 LYS A O 1
ATOM 2382 N N . ILE A 1 308 ? 4.868 -12.283 -0.756 1.00 71.12 308 ILE A N 1
ATOM 2383 C CA . ILE A 1 308 ? 4.764 -10.834 -0.630 1.00 71.12 308 ILE A CA 1
ATOM 2384 C C . ILE A 1 308 ? 3.492 -10.350 -1.345 1.00 71.12 308 ILE A C 1
ATOM 2386 O O . ILE A 1 308 ? 3.283 -10.715 -2.506 1.00 71.12 308 ILE A O 1
ATOM 2390 N N . PRO A 1 309 ? 2.666 -9.503 -0.703 1.00 70.88 309 PRO A N 1
ATOM 2391 C CA . PRO A 1 309 ? 1.544 -8.848 -1.367 1.00 70.88 309 PRO A CA 1
ATOM 2392 C C . PRO A 1 309 ? 2.050 -7.822 -2.389 1.00 70.88 309 PRO A C 1
ATOM 2394 O O . PRO A 1 309 ? 2.620 -6.787 -2.034 1.00 70.88 309 PRO A O 1
ATOM 2397 N N . VAL A 1 310 ? 1.866 -8.113 -3.676 1.00 70.69 310 VAL A N 1
ATOM 2398 C CA . VAL A 1 310 ? 2.492 -7.346 -4.769 1.00 70.69 310 VAL A CA 1
ATOM 2399 C C . VAL A 1 310 ? 1.960 -5.922 -4.842 1.00 70.69 310 VAL A C 1
ATOM 2401 O O . VAL A 1 310 ? 2.725 -4.971 -4.997 1.00 70.69 310 VAL A O 1
ATOM 2404 N N . THR A 1 311 ? 0.652 -5.773 -4.673 1.00 71.69 311 THR A N 1
ATOM 2405 C CA . THR A 1 311 ? -0.063 -4.499 -4.765 1.00 71.69 311 THR A CA 1
ATOM 2406 C C . THR A 1 311 ? 0.498 -3.448 -3.817 1.00 71.69 311 THR A C 1
ATOM 2408 O O . THR A 1 311 ? 0.811 -2.340 -4.242 1.00 71.69 311 THR A O 1
ATOM 2411 N N . THR A 1 312 ? 0.727 -3.804 -2.553 1.00 74.31 312 THR A N 1
ATOM 2412 C CA . THR A 1 312 ? 1.336 -2.911 -1.555 1.00 74.31 312 THR A CA 1
ATOM 2413 C C . THR A 1 312 ? 2.713 -2.406 -1.976 1.00 74.31 312 THR A C 1
ATOM 2415 O O . THR A 1 312 ? 3.010 -1.225 -1.814 1.00 74.31 312 THR A O 1
ATOM 2418 N N . TYR A 1 313 ? 3.548 -3.264 -2.564 1.00 74.31 313 TYR A N 1
ATOM 2419 C CA . TYR A 1 313 ? 4.877 -2.862 -3.026 1.00 74.31 313 TYR A CA 1
ATOM 2420 C C . TYR A 1 313 ? 4.817 -2.030 -4.310 1.00 74.31 313 TYR A C 1
ATOM 2422 O O . T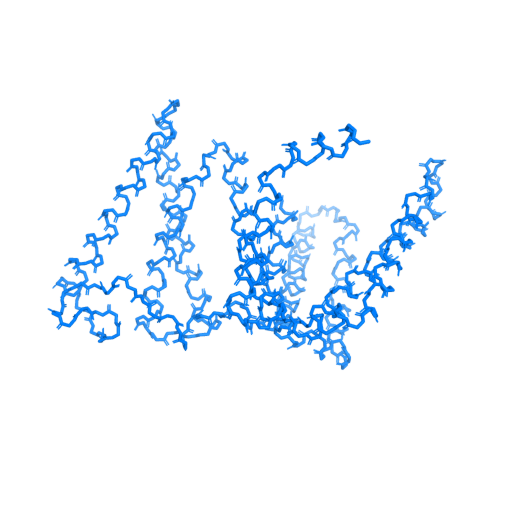YR A 1 313 ? 5.606 -1.100 -4.467 1.00 74.31 313 TYR A O 1
ATOM 2430 N N . LEU A 1 314 ? 3.855 -2.286 -5.199 1.00 74.38 314 LEU A N 1
ATOM 2431 C CA . LEU A 1 314 ? 3.600 -1.412 -6.347 1.00 74.38 314 LEU A CA 1
ATOM 2432 C C . LEU A 1 314 ? 3.158 -0.013 -5.906 1.00 74.38 314 LEU A C 1
ATOM 2434 O O . LEU A 1 314 ? 3.638 0.974 -6.460 1.00 74.38 314 LEU A O 1
ATOM 2438 N N . CYS A 1 315 ? 2.307 0.090 -4.883 1.00 74.50 315 CYS A N 1
ATOM 2439 C CA . CYS A 1 315 ? 1.917 1.375 -4.303 1.00 74.50 315 CYS A CA 1
ATOM 2440 C C . CYS A 1 315 ? 3.117 2.125 -3.700 1.00 74.50 315 CYS A C 1
ATOM 2442 O O . CYS A 1 315 ? 3.226 3.336 -3.872 1.00 74.50 315 CYS A O 1
ATOM 2444 N N . ILE A 1 316 ? 4.047 1.415 -3.050 1.00 77.69 316 ILE A N 1
ATOM 2445 C CA . ILE A 1 316 ? 5.318 1.988 -2.574 1.00 77.69 316 ILE A CA 1
ATOM 2446 C C . ILE A 1 316 ? 6.136 2.558 -3.738 1.00 77.69 316 ILE A C 1
ATOM 2448 O O . ILE A 1 316 ? 6.580 3.701 -3.673 1.00 77.69 316 ILE A O 1
ATOM 2452 N N . VAL A 1 317 ? 6.311 1.792 -4.818 1.00 77.19 317 VAL A N 1
ATOM 2453 C CA . VAL A 1 317 ? 7.055 2.257 -6.000 1.00 77.19 317 VAL A CA 1
ATOM 2454 C C . VAL A 1 317 ? 6.383 3.478 -6.626 1.00 77.19 317 VAL A C 1
ATOM 2456 O O . VAL A 1 317 ? 7.075 4.417 -7.008 1.00 77.19 317 VAL A O 1
ATOM 2459 N N . ALA A 1 318 ? 5.050 3.497 -6.694 1.00 75.06 318 ALA A N 1
ATOM 2460 C CA . ALA A 1 318 ? 4.299 4.643 -7.194 1.00 75.06 318 ALA A CA 1
ATOM 2461 C C . ALA A 1 318 ? 4.539 5.909 -6.352 1.00 75.06 318 ALA A C 1
ATOM 2463 O O . ALA A 1 318 ? 4.722 6.977 -6.928 1.00 75.06 318 ALA A O 1
ATOM 2464 N N . LEU A 1 319 ? 4.604 5.791 -5.020 1.00 75.12 319 LEU A N 1
ATOM 2465 C CA . LEU A 1 319 ? 4.954 6.912 -4.138 1.00 75.12 319 LEU A CA 1
ATOM 2466 C C . LEU A 1 319 ? 6.392 7.399 -4.342 1.00 75.12 319 LEU A C 1
ATOM 2468 O O . LEU A 1 319 ? 6.629 8.596 -4.289 1.00 75.12 319 LEU A O 1
ATOM 2472 N N . CYS A 1 320 ? 7.344 6.503 -4.604 1.00 76.12 320 CYS A N 1
ATOM 2473 C CA . CYS A 1 320 ? 8.733 6.891 -4.874 1.00 76.12 320 CYS A CA 1
ATOM 2474 C C . CYS A 1 320 ? 8.930 7.607 -6.223 1.00 76.12 320 CYS A C 1
ATOM 2476 O O . CYS A 1 320 ? 9.998 8.170 -6.455 1.00 76.12 320 CYS A O 1
ATOM 2478 N N . LEU A 1 321 ? 7.959 7.522 -7.140 1.00 70.19 321 LEU A N 1
ATOM 2479 C CA . LEU A 1 321 ? 7.990 8.218 -8.432 1.00 70.19 321 LEU A CA 1
ATOM 2480 C C . LEU A 1 321 ? 7.412 9.639 -8.369 1.00 70.19 321 LEU A C 1
ATOM 2482 O O . LEU A 1 321 ? 7.588 10.384 -9.336 1.00 70.19 321 LEU A O 1
ATOM 2486 N N . PHE A 1 322 ? 6.699 9.973 -7.292 1.00 60.41 322 PHE A N 1
ATOM 2487 C CA . PHE A 1 322 ? 6.195 11.315 -7.015 1.00 60.41 322 PHE A CA 1
ATOM 2488 C C . PHE A 1 322 ? 7.333 12.218 -6.526 1.00 60.41 322 PHE A C 1
ATOM 2490 O O . PHE A 1 322 ? 7.424 13.355 -7.043 1.00 60.41 322 PHE A O 1
#

Mean predicted aligned error: 12.27 Å